Protein AF-A0A0F0GKU9-F1 (afdb_monomer)

Radius of gyration: 17.58 Å; Cα contacts (8 Å, |Δi|>4): 415; chains: 1; bounding box: 43×34×64 Å

Organism: Lentzea aerocolonigenes (NCBI:txid68170)

pLDDT: mean 74.21, std 15.97, range [29.12, 96.44]

Mean predicted aligned error: 9.42 Å

Sequence (210 aa):
MEPKAVPAKITPPTPAAGPQENCDNVLTGDPESCVAWTAPEPHTFSQVKPINEDETGIGKGAQWGPYYWCAAITDDVAEKVLGTKDVIRVISSKFYCQIAVSRKTGLNNTLSIHLAPYEPGNASFDWFTEPNPLGTVTQVKGRKAVRTEMPRFATSDQAAYTIEIPGHGSVWSVELQRSSDARTPFKADYDDADRKVLLAADALMAYDRT

Nearest PDB structures (foldseek):
  3lez-assembly1_A  TM=6.297E-01  e=5.919E-01  Oceanobacillus iheyensis
  6wjm-assembly1_A  TM=6.104E-01  e=1.066E+00  Desulfarculus baarsii DSM 2075
  6h2a-assembly3_C  TM=5.278E-01  e=5.580E-01  Mycobacterium tuberculosis
  4ebp-assembly3_C  TM=5.998E-01  e=1.131E+00  Mycobacterium tuberculosis
  6exp-assembly1_B  TM=3.586E-01  e=5.580E-01  Sulfolobus islandicus rudivirus 3

Structure (mmCIF, N/CA/C/O backbone):
data_AF-A0A0F0GKU9-F1
#
_entry.id   AF-A0A0F0GKU9-F1
#
loop_
_atom_site.group_PDB
_atom_site.id
_atom_site.type_symbol
_atom_site.label_atom_id
_atom_site.label_alt_id
_atom_site.label_comp_id
_atom_site.label_asym_id
_atom_site.label_entity_id
_atom_site.label_seq_id
_atom_site.pdbx_PDB_ins_code
_atom_site.Cartn_x
_atom_site.Cartn_y
_atom_site.Cartn_z
_atom_site.occupancy
_atom_site.B_iso_or_equiv
_atom_site.auth_seq_id
_atom_site.auth_comp_id
_atom_site.auth_asym_id
_atom_site.auth_atom_id
_atom_site.pdbx_PDB_model_num
ATOM 1 N N . MET A 1 1 ? 6.506 -7.489 -42.658 1.00 39.47 1 MET A N 1
ATOM 2 C CA . MET A 1 1 ? 6.305 -7.026 -41.271 1.00 39.47 1 MET A CA 1
ATOM 3 C C . MET A 1 1 ? 4.819 -6.813 -41.099 1.00 39.47 1 MET A C 1
ATOM 5 O O . MET A 1 1 ? 4.288 -5.889 -41.698 1.00 39.47 1 MET A O 1
ATOM 9 N N . GLU A 1 2 ? 4.141 -7.720 -40.401 1.00 29.12 2 GLU A N 1
ATOM 10 C CA . GLU A 1 2 ? 2.742 -7.494 -40.031 1.00 29.12 2 GLU A CA 1
ATOM 11 C C . GLU A 1 2 ? 2.666 -6.310 -39.057 1.00 29.12 2 GLU A C 1
ATOM 13 O O . GLU A 1 2 ? 3.550 -6.172 -38.201 1.00 29.12 2 GLU A O 1
ATOM 18 N N . PRO A 1 3 ? 1.660 -5.431 -39.183 1.00 34.53 3 PRO A N 1
ATOM 19 C CA . PRO A 1 3 ? 1.470 -4.360 -38.226 1.00 34.53 3 PRO A CA 1
ATOM 20 C C . PRO A 1 3 ? 1.142 -4.994 -36.872 1.00 34.53 3 PRO A C 1
ATOM 22 O O . PRO A 1 3 ? 0.132 -5.681 -36.729 1.00 34.53 3 PRO A O 1
ATOM 25 N N . LYS A 1 4 ? 2.016 -4.786 -35.878 1.00 35.12 4 LYS A N 1
ATOM 26 C CA . LYS A 1 4 ? 1.711 -5.109 -34.479 1.00 35.12 4 LYS A CA 1
ATOM 27 C C . LYS A 1 4 ? 0.388 -4.429 -34.142 1.00 35.12 4 LYS A C 1
ATOM 29 O O . LYS A 1 4 ? 0.292 -3.207 -34.249 1.00 35.12 4 LYS A O 1
ATOM 34 N N . ALA A 1 5 ? -0.613 -5.224 -33.772 1.00 33.91 5 ALA A N 1
ATOM 35 C CA . ALA A 1 5 ? -1.897 -4.722 -33.317 1.00 33.91 5 ALA A CA 1
ATOM 36 C C . ALA A 1 5 ? -1.654 -3.666 -32.232 1.00 33.91 5 ALA A C 1
ATOM 38 O O . ALA A 1 5 ? -0.987 -3.938 -31.231 1.00 33.91 5 ALA A O 1
ATOM 39 N N . VAL A 1 6 ? -2.150 -2.452 -32.464 1.00 41.53 6 VAL A N 1
ATOM 40 C CA . VAL A 1 6 ? -2.187 -1.417 -31.433 1.00 41.53 6 VAL A CA 1
ATOM 41 C C . VAL A 1 6 ? -3.043 -1.994 -30.302 1.00 41.53 6 VAL A C 1
ATOM 43 O O . VAL A 1 6 ? -4.183 -2.380 -30.580 1.00 41.53 6 VAL A O 1
ATOM 46 N N . PRO A 1 7 ? -2.514 -2.150 -29.073 1.00 47.09 7 PRO A N 1
ATOM 47 C CA . PRO A 1 7 ? -3.281 -2.738 -27.985 1.00 47.09 7 PRO A CA 1
ATOM 48 C C . PRO A 1 7 ? -4.579 -1.950 -27.797 1.00 47.09 7 PRO A C 1
ATOM 50 O O . PRO A 1 7 ? -4.592 -0.722 -27.927 1.00 47.09 7 PRO A O 1
ATOM 53 N N . ALA A 1 8 ? -5.674 -2.683 -27.573 1.00 48.19 8 ALA A N 1
ATOM 54 C CA . ALA A 1 8 ? -7.014 -2.129 -27.453 1.00 48.19 8 ALA A CA 1
ATOM 55 C C . ALA A 1 8 ? -7.002 -0.921 -26.512 1.00 48.19 8 ALA A C 1
ATOM 57 O O . ALA A 1 8 ? -6.430 -0.967 -25.424 1.00 48.19 8 ALA A O 1
ATOM 58 N N . LYS A 1 9 ? -7.598 0.176 -26.979 1.00 58.53 9 LYS A N 1
ATOM 59 C CA . LYS A 1 9 ? -7.633 1.462 -26.293 1.00 58.53 9 LYS A CA 1
ATOM 60 C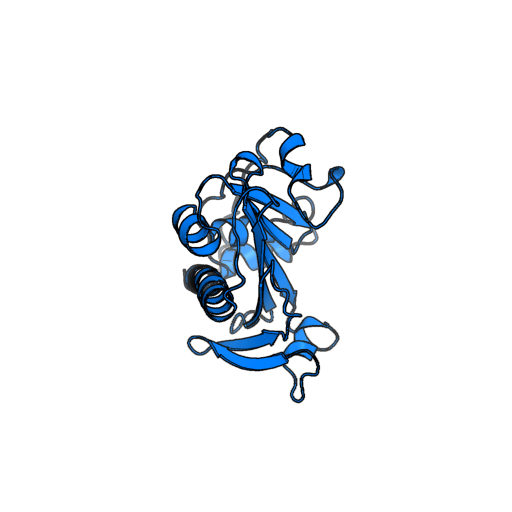 C . LYS A 1 9 ? -8.467 1.295 -25.021 1.00 58.53 9 LYS A C 1
ATOM 62 O O . LYS A 1 9 ? -9.690 1.406 -25.074 1.00 58.53 9 LYS A O 1
ATOM 67 N N . ILE A 1 10 ? -7.814 0.963 -23.909 1.00 59.91 10 ILE A N 1
ATOM 68 C CA . ILE A 1 10 ? -8.454 0.911 -22.595 1.00 59.91 10 ILE A CA 1
ATOM 69 C C . ILE A 1 10 ? -9.082 2.278 -22.376 1.00 59.91 10 ILE A C 1
ATOM 71 O O . ILE A 1 10 ? -8.387 3.298 -22.377 1.00 59.91 10 ILE A O 1
ATOM 75 N N . THR A 1 11 ? -10.410 2.297 -22.305 1.00 55.47 11 THR A N 1
ATOM 76 C CA . THR A 1 11 ? -11.146 3.533 -22.089 1.00 55.47 11 THR A CA 1
ATOM 77 C C . THR A 1 11 ? -11.236 3.724 -20.594 1.00 55.47 11 THR A C 1
ATOM 79 O O . THR A 1 11 ? -11.789 2.869 -19.904 1.00 55.47 11 THR A O 1
ATOM 82 N N . PRO A 1 12 ? -10.670 4.806 -20.074 1.00 53.84 12 PRO A N 1
ATOM 83 C CA . PRO A 1 12 ? -10.667 4.976 -18.645 1.00 53.84 12 PRO A CA 1
ATOM 84 C C . PRO A 1 12 ? -12.067 5.223 -18.062 1.00 53.84 12 PRO A C 1
ATOM 86 O O . PRO A 1 12 ? -12.912 5.803 -18.756 1.00 53.84 12 PRO A O 1
ATOM 89 N N . PRO A 1 13 ? -12.331 4.840 -16.798 1.00 54.94 13 PRO A N 1
ATOM 90 C CA . PRO A 1 13 ? -13.625 5.097 -16.183 1.00 54.94 13 PRO A CA 1
ATOM 91 C C . PRO A 1 13 ? -13.859 6.604 -16.060 1.00 54.94 13 PRO A C 1
ATOM 93 O O . PRO A 1 13 ? -12.954 7.377 -15.746 1.00 54.94 13 PRO A O 1
ATOM 96 N N . THR A 1 14 ? -15.099 7.033 -16.290 1.00 54.31 14 THR A N 1
ATOM 97 C CA . THR A 1 14 ? -15.489 8.416 -15.992 1.00 54.31 14 THR A CA 1
ATOM 98 C C . THR A 1 14 ? -15.383 8.618 -14.477 1.00 54.31 14 THR A C 1
ATOM 100 O O . THR A 1 14 ? -15.949 7.804 -13.739 1.00 54.31 14 THR A O 1
ATOM 103 N N . PRO A 1 15 ? -14.675 9.655 -13.988 1.00 51.97 15 PRO A N 1
ATOM 104 C CA . PRO A 1 15 ? -14.652 9.950 -12.564 1.00 51.97 15 PRO A CA 1
ATOM 105 C C . PRO A 1 15 ? -16.079 10.082 -12.032 1.00 51.97 15 PRO A C 1
ATOM 107 O O . PRO A 1 15 ? -16.926 10.720 -12.662 1.00 51.97 15 PRO A O 1
ATOM 110 N N . ALA A 1 16 ? -16.368 9.442 -10.902 1.00 51.28 16 ALA A N 1
ATOM 111 C CA . ALA A 1 16 ? -17.689 9.554 -10.309 1.00 51.28 16 ALA A CA 1
ATOM 112 C C . ALA A 1 16 ? -17.810 10.943 -9.674 1.00 51.28 16 ALA A C 1
ATOM 114 O O . ALA A 1 16 ? -16.919 11.384 -8.953 1.00 51.28 16 ALA A O 1
ATOM 115 N N . ALA A 1 17 ? -18.920 11.641 -9.905 1.00 45.06 17 ALA A N 1
ATOM 116 C CA . ALA A 1 17 ? -19.243 12.829 -9.125 1.00 45.06 17 ALA A CA 1
ATOM 117 C C . ALA A 1 17 ? -19.598 12.387 -7.692 1.00 45.06 17 ALA A C 1
ATOM 119 O O . ALA A 1 17 ? -20.755 12.115 -7.385 1.00 45.06 17 ALA A O 1
ATOM 120 N N . GLY A 1 18 ? -18.591 12.226 -6.833 1.00 47.22 18 GLY A N 1
ATOM 121 C CA . GLY A 1 18 ? -18.769 12.031 -5.396 1.00 47.22 18 GLY A CA 1
ATOM 122 C C . GLY A 1 18 ? -18.573 13.346 -4.634 1.00 47.22 18 GLY A C 1
ATOM 123 O O . GLY A 1 18 ? -17.895 14.243 -5.135 1.00 47.22 18 GLY A O 1
ATOM 124 N N . PRO A 1 19 ? -19.153 13.496 -3.431 1.00 45.12 19 PRO A N 1
ATOM 125 C CA . PRO A 1 19 ? -18.966 14.703 -2.634 1.00 45.12 19 PRO A CA 1
ATOM 126 C C . PRO A 1 19 ? -17.500 14.849 -2.186 1.00 45.12 19 PRO A C 1
ATOM 128 O O . PRO A 1 19 ? -16.916 13.913 -1.634 1.00 45.12 19 PRO A O 1
ATOM 131 N N . GLN A 1 20 ? -16.930 16.044 -2.389 1.00 47.34 20 GLN A N 1
ATOM 132 C CA . GLN A 1 20 ? -15.584 16.444 -1.938 1.00 47.34 20 GLN A CA 1
ATOM 133 C C . GLN A 1 20 ? -15.396 16.353 -0.407 1.00 47.34 20 GLN A C 1
ATOM 135 O O . GLN A 1 20 ? -14.266 16.273 0.057 1.00 47.34 20 GLN A O 1
ATOM 140 N N . GLU A 1 21 ? -16.475 16.280 0.387 1.00 50.09 21 GLU A N 1
ATOM 141 C CA . GLU A 1 21 ? -16.427 16.063 1.852 1.00 50.09 21 GLU A CA 1
ATOM 142 C C . GLU A 1 21 ? -15.656 14.795 2.268 1.00 50.09 21 GLU A C 1
ATOM 144 O O . GLU A 1 21 ? -15.202 14.675 3.404 1.00 50.09 21 GLU A O 1
ATOM 149 N N . ASN A 1 22 ? -15.473 13.833 1.361 1.00 54.12 22 ASN A N 1
ATOM 150 C CA . ASN A 1 22 ? -14.725 12.609 1.647 1.00 54.12 22 ASN A CA 1
ATOM 151 C C . ASN A 1 22 ? -13.199 12.820 1.739 1.00 54.12 22 ASN A C 1
ATOM 153 O O . ASN A 1 22 ? -12.494 11.944 2.246 1.00 54.12 22 ASN A O 1
ATOM 157 N N . CYS A 1 23 ? -12.693 13.964 1.277 1.00 55.91 23 CYS A N 1
ATOM 158 C CA . CYS A 1 23 ? -11.266 14.267 1.158 1.00 55.91 23 CYS A CA 1
ATOM 159 C C . CYS A 1 23 ? -10.625 14.726 2.479 1.00 55.91 23 CYS A C 1
ATOM 161 O O . CYS A 1 23 ? -9.424 14.551 2.668 1.00 55.91 23 CYS A O 1
ATOM 163 N N . ASP A 1 24 ? -11.425 15.196 3.442 1.00 58.38 24 ASP A N 1
ATOM 164 C CA . ASP A 1 24 ? -10.967 15.619 4.779 1.00 58.38 24 ASP A CA 1
ATOM 165 C C . ASP A 1 24 ? -10.400 14.461 5.632 1.00 58.38 24 ASP A C 1
ATOM 167 O O . ASP A 1 24 ? -9.848 14.662 6.719 1.00 58.38 24 ASP A O 1
ATOM 171 N N . ASN A 1 25 ? -10.560 13.218 5.172 1.00 55.62 25 ASN A N 1
ATOM 172 C CA . ASN A 1 25 ? -10.129 11.999 5.863 1.00 55.62 25 ASN A CA 1
ATOM 173 C C . ASN A 1 25 ? -8.749 11.491 5.413 1.00 55.62 25 ASN A C 1
ATOM 175 O O . ASN A 1 25 ? -8.308 10.446 5.885 1.00 55.62 25 ASN A O 1
ATOM 179 N N . VAL A 1 26 ? -8.080 12.212 4.510 1.00 59.41 26 VAL A N 1
ATOM 180 C CA . VAL A 1 26 ? -6.832 11.804 3.852 1.00 59.41 26 VAL A CA 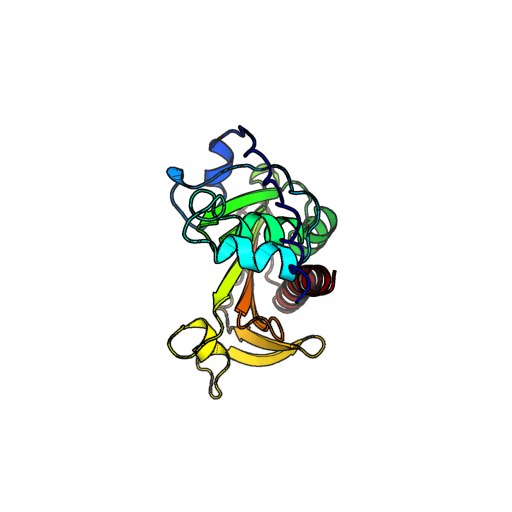1
ATOM 181 C C . VAL A 1 26 ? -5.659 12.608 4.412 1.00 59.41 26 VAL A C 1
ATOM 183 O O . VAL A 1 26 ? -5.762 13.811 4.634 1.00 59.41 26 VAL A O 1
ATOM 186 N N . LEU A 1 27 ? -4.537 11.932 4.671 1.00 53.81 27 LEU A N 1
ATOM 187 C CA . LEU A 1 27 ? -3.348 12.518 5.313 1.00 53.81 27 LEU A CA 1
ATOM 188 C C . LEU A 1 27 ? -2.560 13.462 4.395 1.00 53.81 27 LEU A C 1
ATOM 190 O O . LEU A 1 27 ? -1.775 14.280 4.873 1.00 53.81 27 LEU A O 1
ATOM 194 N N . THR A 1 28 ? -2.736 13.333 3.083 1.00 47.81 28 THR A N 1
ATOM 195 C CA . THR A 1 28 ? -1.921 14.001 2.070 1.00 47.81 28 THR A CA 1
ATOM 196 C C . THR A 1 28 ? -2.788 14.575 0.954 1.00 47.81 28 THR A C 1
ATOM 198 O O . THR A 1 28 ? -3.265 13.865 0.073 1.00 47.81 28 THR A O 1
ATOM 201 N N . GLY A 1 29 ? -2.878 15.903 0.939 1.00 49.81 29 GLY A N 1
ATOM 202 C CA . GLY A 1 29 ? -2.984 16.647 -0.310 1.00 49.81 29 GLY A CA 1
ATOM 203 C C . GLY A 1 29 ? -4.338 17.279 -0.583 1.00 49.81 29 GLY A C 1
ATOM 204 O O . GLY A 1 29 ? -5.339 16.601 -0.772 1.00 49.81 29 GLY A O 1
ATOM 205 N N . ASP A 1 30 ? -4.279 18.604 -0.642 1.00 46.94 30 ASP A N 1
ATOM 206 C CA . ASP A 1 30 ? -4.994 19.480 -1.563 1.00 46.94 30 ASP A CA 1
ATOM 207 C C . ASP A 1 30 ? -6.401 19.014 -2.007 1.00 46.94 30 ASP A C 1
ATOM 209 O O . ASP A 1 30 ? -6.517 18.191 -2.929 1.00 46.94 30 ASP A O 1
ATOM 213 N N . PRO A 1 31 ? -7.480 19.546 -1.394 1.00 48.16 31 PRO A N 1
ATOM 214 C CA . PRO A 1 31 ? -8.856 19.165 -1.718 1.00 48.16 31 PRO A CA 1
ATOM 215 C C . PRO A 1 31 ? -9.218 19.372 -3.200 1.00 48.16 31 PRO A C 1
ATOM 217 O O . PRO A 1 31 ? -10.191 18.785 -3.671 1.00 48.16 31 PRO A O 1
ATOM 220 N N . GLU A 1 32 ? -8.424 20.142 -3.955 1.00 48.47 32 GLU A N 1
ATOM 221 C CA . GLU A 1 32 ? -8.587 20.340 -5.400 1.00 48.47 32 GLU A CA 1
ATOM 222 C C . GLU A 1 32 ? -8.285 19.085 -6.244 1.00 48.47 32 GLU A C 1
ATOM 224 O O . GLU A 1 32 ? -8.788 18.964 -7.361 1.00 48.47 32 GLU A O 1
ATOM 229 N N . SER A 1 33 ? -7.498 18.134 -5.726 1.00 51.25 33 SER A N 1
ATOM 230 C CA . SER A 1 33 ? -7.036 16.944 -6.467 1.00 51.25 33 SER A CA 1
ATOM 231 C C . SER A 1 33 ? -7.773 15.648 -6.119 1.00 51.25 33 SER A C 1
ATOM 233 O O . SER A 1 33 ? -7.577 14.628 -6.776 1.00 51.25 33 SER A O 1
ATOM 235 N N . CYS A 1 34 ? -8.627 15.677 -5.097 1.00 55.47 34 CYS A N 1
ATOM 236 C CA . CYS A 1 34 ? -9.301 14.499 -4.576 1.00 55.47 34 CYS A CA 1
ATOM 237 C C . CYS A 1 34 ? -10.572 14.175 -5.369 1.00 55.47 34 CYS A C 1
ATOM 239 O O . CYS A 1 34 ? -11.520 14.960 -5.428 1.00 55.47 34 CYS A O 1
ATOM 241 N N . VAL A 1 35 ? -10.601 12.979 -5.960 1.00 57.16 35 VAL A N 1
ATOM 242 C CA . VAL A 1 35 ? -11.712 12.526 -6.799 1.00 57.16 35 VAL A CA 1
ATOM 243 C C . VAL A 1 35 ? -12.180 11.146 -6.348 1.00 57.16 35 VAL A C 1
ATOM 245 O O . VAL A 1 35 ? -11.426 10.172 -6.386 1.00 57.16 35 VAL A O 1
ATOM 248 N N . ALA A 1 36 ? -13.444 11.054 -5.924 1.00 55.50 36 ALA A N 1
ATOM 249 C CA . ALA A 1 36 ? -14.109 9.769 -5.752 1.00 55.50 36 ALA A CA 1
ATOM 250 C C . ALA A 1 36 ? -14.295 9.128 -7.130 1.00 55.50 36 ALA A C 1
ATOM 252 O O . ALA A 1 36 ? -14.679 9.784 -8.096 1.00 55.50 36 ALA A O 1
ATOM 253 N N . TRP A 1 37 ? -14.014 7.840 -7.248 1.00 58.25 37 TRP A N 1
ATOM 254 C CA . TRP A 1 37 ? -13.948 7.205 -8.554 1.00 58.25 37 TRP A CA 1
ATOM 255 C C . TRP A 1 37 ? -14.533 5.796 -8.505 1.00 58.25 37 TRP A C 1
ATOM 257 O O . TRP A 1 37 ? -14.525 5.135 -7.466 1.00 58.25 37 TRP A O 1
ATOM 267 N N . THR A 1 38 ? -15.083 5.355 -9.635 1.00 58.75 38 THR A N 1
ATOM 268 C CA . THR A 1 38 ? -15.576 3.982 -9.787 1.00 58.75 38 THR A CA 1
ATOM 269 C C . THR A 1 38 ? -14.418 3.104 -10.233 1.00 58.75 38 THR A C 1
ATOM 271 O O . THR A 1 38 ? -13.746 3.472 -11.196 1.00 58.75 38 THR A O 1
ATOM 274 N N . ALA A 1 39 ? -14.214 1.961 -9.562 1.00 61.47 39 ALA A N 1
ATOM 275 C CA . ALA A 1 39 ? -13.196 0.973 -9.930 1.00 61.47 39 ALA A CA 1
ATOM 276 C C . ALA A 1 39 ? -13.184 0.730 -11.455 1.00 61.47 39 ALA A C 1
ATOM 278 O O . ALA A 1 39 ? -14.265 0.620 -12.043 1.00 61.47 39 ALA A O 1
ATOM 279 N N . PRO A 1 40 ? -12.010 0.681 -12.117 1.00 64.06 40 PRO A N 1
ATOM 280 C CA . PRO A 1 40 ? -11.953 0.499 -13.553 1.00 64.06 40 PRO A CA 1
ATOM 281 C C . PRO A 1 40 ? -12.287 -0.967 -13.860 1.00 64.06 40 PRO A C 1
ATOM 283 O O . PRO A 1 40 ? -12.301 -1.821 -12.966 1.00 64.06 40 PRO A O 1
ATOM 286 N N . GLU A 1 41 ? -12.492 -1.298 -15.132 1.00 66.19 41 GLU A N 1
ATOM 287 C CA . GLU A 1 41 ? -12.415 -2.708 -15.511 1.00 66.19 41 GLU A CA 1
ATOM 288 C C . GLU A 1 41 ? -11.011 -3.254 -15.171 1.00 66.19 41 GLU A C 1
ATOM 290 O O . GLU A 1 41 ? -10.018 -2.529 -15.317 1.00 66.19 41 GLU A O 1
ATOM 295 N N . PRO A 1 42 ? -10.896 -4.499 -14.669 1.00 68.69 42 PRO A N 1
ATOM 296 C CA . PRO A 1 42 ? -9.599 -5.085 -14.356 1.00 68.69 42 PRO A CA 1
ATOM 297 C C . PRO A 1 42 ? -8.707 -5.154 -15.599 1.00 68.69 42 PRO A C 1
ATOM 299 O O . PRO A 1 42 ? -9.082 -5.741 -16.614 1.00 68.69 42 PRO A O 1
ATOM 302 N N . HIS A 1 43 ? -7.506 -4.593 -15.494 1.00 72.25 43 HIS A N 1
ATOM 303 C CA . HIS A 1 43 ? -6.488 -4.607 -16.540 1.00 72.25 43 HIS A CA 1
ATOM 304 C C . HIS A 1 43 ? -5.146 -5.053 -15.970 1.00 72.25 43 HIS A C 1
ATOM 306 O O . HIS A 1 43 ? -4.932 -4.999 -14.766 1.00 72.25 43 HIS A O 1
ATOM 312 N N . THR A 1 44 ? -4.238 -5.505 -16.828 1.00 72.88 44 THR A N 1
ATOM 313 C CA . THR A 1 44 ? -2.902 -5.946 -16.403 1.00 72.88 44 THR A CA 1
ATOM 314 C C . THR A 1 44 ? -1.985 -4.749 -16.174 1.00 72.88 44 THR A C 1
ATOM 316 O O . THR A 1 44 ? -2.138 -3.706 -16.820 1.00 72.88 44 THR A O 1
ATOM 319 N N . PHE A 1 45 ? -0.962 -4.872 -15.320 1.00 71.62 45 PHE A N 1
ATOM 320 C CA . PHE A 1 45 ? 0.028 -3.791 -15.168 1.00 71.62 45 PHE A CA 1
ATOM 321 C C . PHE A 1 45 ? 0.697 -3.437 -16.511 1.00 71.62 45 PHE A C 1
ATOM 323 O O . PHE A 1 45 ? 0.861 -2.263 -16.846 1.00 71.62 45 PHE A O 1
ATOM 330 N N . SER A 1 46 ? 0.986 -4.449 -17.337 1.00 71.69 46 SER A N 1
ATOM 331 C CA . SER A 1 46 ? 1.553 -4.280 -18.684 1.00 71.69 46 SER A CA 1
ATOM 332 C C . SER A 1 46 ? 0.630 -3.532 -19.652 1.00 71.69 46 SER A C 1
ATOM 334 O O . SER A 1 46 ? 1.111 -2.844 -20.549 1.00 71.69 46 SER A O 1
ATOM 336 N N . GLN A 1 47 ? -0.687 -3.658 -19.489 1.00 73.19 47 GLN A N 1
ATOM 337 C CA . GLN A 1 47 ? -1.680 -2.926 -20.273 1.00 73.19 47 GLN A CA 1
ATOM 338 C C . GLN A 1 47 ? -1.810 -1.462 -19.829 1.00 73.19 47 GLN A C 1
ATOM 340 O O . GLN A 1 47 ? -2.027 -0.582 -20.660 1.00 73.19 47 GLN A O 1
ATOM 345 N N . VAL A 1 48 ? -1.660 -1.199 -18.529 1.00 71.56 48 VAL A N 1
ATOM 346 C CA . VAL A 1 48 ? -1.814 0.137 -17.937 1.00 71.56 48 VAL A CA 1
ATOM 347 C C . VAL A 1 48 ? -0.553 0.988 -18.088 1.00 71.56 48 VAL A C 1
ATOM 349 O O . VAL A 1 48 ? -0.654 2.190 -18.331 1.00 71.56 48 VAL A O 1
ATOM 352 N N . LYS A 1 49 ? 0.641 0.389 -17.979 1.00 69.88 49 LYS A N 1
ATOM 353 C CA . LYS A 1 49 ? 1.927 1.109 -18.008 1.00 69.88 49 LYS A CA 1
ATOM 354 C C . LYS A 1 49 ? 2.077 2.065 -19.209 1.00 69.88 49 LYS A C 1
ATOM 356 O O . LYS A 1 49 ? 2.375 3.233 -18.967 1.00 69.88 49 LYS A O 1
ATOM 361 N N . PRO A 1 50 ? 1.791 1.661 -20.466 1.00 68.06 50 PRO A N 1
ATOM 362 C CA . PRO A 1 50 ? 1.932 2.550 -21.621 1.00 68.06 50 PRO A CA 1
ATOM 363 C C . PRO A 1 50 ? 0.995 3.764 -21.586 1.00 68.06 50 PRO A C 1
ATOM 365 O O . PRO A 1 50 ? 1.296 4.782 -22.195 1.00 68.06 50 PRO A O 1
ATOM 368 N N . ILE A 1 51 ? -0.136 3.675 -20.874 1.00 64.88 51 ILE A N 1
ATOM 369 C CA . ILE A 1 51 ? -1.084 4.787 -20.708 1.00 64.88 51 ILE A CA 1
ATOM 370 C C . ILE A 1 51 ? -0.514 5.828 -19.741 1.00 64.88 51 ILE A C 1
ATOM 372 O O . ILE A 1 51 ? -0.706 7.023 -19.945 1.00 64.88 51 ILE A O 1
ATOM 376 N N . ASN A 1 52 ? 0.207 5.398 -18.703 1.00 63.50 52 ASN A N 1
ATOM 377 C CA . ASN A 1 52 ? 0.875 6.320 -17.779 1.00 63.50 52 ASN A CA 1
ATOM 378 C C . ASN A 1 52 ? 2.063 7.038 -18.420 1.00 63.50 52 ASN A C 1
ATOM 380 O O . ASN A 1 52 ? 2.363 8.169 -18.045 1.00 63.50 52 ASN A O 1
ATOM 384 N N . GLU A 1 53 ? 2.723 6.378 -19.369 1.00 64.12 53 GLU A N 1
ATOM 385 C CA . GLU A 1 53 ? 3.858 6.911 -20.127 1.00 64.12 53 GLU A CA 1
ATOM 386 C C . GLU A 1 53 ? 3.407 7.750 -21.345 1.00 64.12 53 GLU A C 1
ATOM 388 O O . GLU A 1 53 ? 4.233 8.386 -21.997 1.00 64.12 53 GLU A O 1
ATOM 393 N N . ASP A 1 54 ? 2.103 7.795 -21.659 1.00 63.38 54 ASP A N 1
ATOM 394 C CA . ASP A 1 54 ? 1.564 8.573 -22.779 1.00 63.38 54 ASP A CA 1
ATOM 395 C C . ASP A 1 54 ? 1.481 10.075 -22.452 1.00 63.38 54 ASP A C 1
ATOM 397 O O . ASP A 1 54 ? 0.530 10.575 -21.843 1.00 63.38 54 ASP A O 1
ATOM 401 N N . GLU A 1 55 ? 2.481 10.819 -22.923 1.00 59.50 55 GLU A N 1
ATOM 402 C CA . GLU A 1 55 ? 2.589 12.274 -22.765 1.00 59.50 55 GLU A CA 1
ATOM 403 C C . GLU A 1 55 ? 1.738 13.089 -23.762 1.00 59.50 55 GLU A C 1
ATOM 405 O O . GLU A 1 55 ? 1.701 14.329 -23.689 1.00 59.50 55 GLU A O 1
ATOM 410 N N . THR A 1 56 ? 1.059 12.428 -24.710 1.00 52.28 56 THR A N 1
ATOM 411 C CA . THR A 1 56 ? 0.404 13.086 -25.858 1.00 52.28 56 THR A CA 1
ATOM 412 C C . THR A 1 56 ? -1.068 12.719 -26.072 1.00 52.28 56 THR A C 1
ATOM 414 O O . THR A 1 56 ? -1.773 13.483 -26.731 1.00 52.28 56 THR A O 1
ATOM 417 N N . GLY A 1 57 ? -1.560 11.618 -25.501 1.00 53.59 57 GLY A N 1
ATOM 418 C CA . GLY A 1 57 ? -2.943 11.145 -25.618 1.00 53.59 57 GLY A CA 1
ATOM 419 C C . GLY A 1 57 ? -3.743 11.174 -24.308 1.00 53.59 57 GLY A C 1
ATOM 420 O O . GLY A 1 57 ? -3.576 12.057 -23.466 1.00 53.59 57 GLY A O 1
ATOM 421 N N . ILE A 1 58 ? -4.675 10.223 -24.153 1.00 48.12 58 ILE A N 1
ATOM 422 C CA . ILE A 1 58 ? -5.666 10.167 -23.049 1.00 48.12 58 ILE A CA 1
ATOM 423 C C . ILE A 1 58 ? -4.981 10.032 -21.668 1.00 48.12 58 ILE A C 1
ATOM 425 O O . ILE A 1 58 ? -5.547 10.437 -20.649 1.00 48.12 58 ILE A O 1
ATOM 429 N N . GLY A 1 59 ? -3.744 9.523 -21.634 1.00 48.19 59 GLY A N 1
ATOM 430 C CA . GLY A 1 59 ? -2.915 9.399 -20.431 1.00 48.19 59 GLY A CA 1
ATOM 431 C C . GLY A 1 59 ? -2.487 10.728 -19.803 1.00 48.19 59 GLY A C 1
ATOM 432 O O . GLY A 1 59 ? -2.447 10.851 -18.576 1.00 48.19 59 GLY A O 1
ATOM 433 N N . LYS A 1 60 ? -2.255 11.759 -20.629 1.00 52.12 60 LYS A N 1
ATOM 434 C CA . LYS A 1 60 ? -1.691 13.050 -20.202 1.00 52.12 60 LYS A CA 1
ATOM 435 C C . LYS A 1 60 ? -2.569 13.789 -19.191 1.00 52.12 60 LYS A C 1
ATOM 437 O O . LYS A 1 60 ? -2.047 14.418 -18.271 1.00 52.12 60 LYS A O 1
ATOM 442 N N . GLY A 1 61 ? -3.887 13.739 -19.391 1.00 50.16 61 GLY A N 1
ATOM 443 C CA . GLY A 1 61 ? -4.850 14.532 -18.627 1.00 50.16 61 GLY A CA 1
ATOM 444 C C . GLY A 1 61 ? -5.325 13.871 -17.338 1.00 50.16 61 GLY A C 1
ATOM 445 O O . GLY A 1 61 ? -5.565 14.569 -16.361 1.00 50.16 61 GLY A O 1
ATOM 446 N N . ALA A 1 62 ? -5.451 12.544 -17.323 1.00 53.12 62 ALA A N 1
ATOM 447 C CA . ALA A 1 62 ? -6.249 11.876 -16.298 1.00 53.12 62 ALA A CA 1
ATOM 448 C C . ALA A 1 62 ? -5.499 10.857 -15.428 1.00 53.12 62 ALA A C 1
ATOM 450 O O . ALA A 1 62 ? -6.107 10.272 -14.541 1.00 53.12 62 ALA A O 1
ATOM 451 N N . GLN A 1 63 ? -4.169 10.756 -15.578 1.00 59.75 63 GLN A N 1
ATOM 452 C CA . GLN A 1 63 ? -3.296 10.255 -14.507 1.00 59.75 63 GLN A CA 1
ATOM 453 C C . GLN A 1 63 ? -3.733 8.871 -13.977 1.00 59.75 63 GLN A C 1
ATOM 455 O O . GLN A 1 63 ? -4.018 8.711 -12.795 1.00 59.75 63 GLN A O 1
ATOM 460 N N . TRP A 1 64 ? -3.854 7.885 -14.872 1.00 62.09 64 TRP A N 1
ATOM 461 C CA . TRP A 1 64 ? -4.665 6.679 -14.654 1.00 62.09 64 TRP A CA 1
ATOM 462 C C . TRP A 1 64 ? -4.061 5.597 -13.774 1.00 62.09 64 TRP A C 1
ATOM 464 O O . TRP A 1 64 ? -4.799 4.809 -13.193 1.00 62.09 64 TRP A O 1
ATOM 474 N N . GLY A 1 65 ? -2.741 5.534 -13.670 1.00 64.12 65 GLY A N 1
ATOM 475 C CA . GLY A 1 65 ? -2.047 4.538 -12.867 1.00 64.12 65 GLY A CA 1
ATOM 476 C C . GLY A 1 65 ? -2.666 4.320 -11.482 1.00 64.12 65 GLY A C 1
ATOM 477 O O . GLY A 1 65 ? -3.090 3.199 -11.202 1.00 64.12 65 GLY A O 1
ATOM 478 N N . PRO A 1 66 ? -2.784 5.374 -10.658 1.00 69.75 66 PRO A N 1
ATOM 479 C CA . PRO A 1 66 ? -3.385 5.345 -9.329 1.00 69.75 66 PRO A CA 1
ATOM 480 C C . PRO A 1 66 ? -4.711 4.622 -9.249 1.00 69.75 66 PRO A C 1
ATOM 482 O O . PRO A 1 66 ? -4.934 3.853 -8.317 1.00 69.75 66 PRO A O 1
ATOM 485 N N . TYR A 1 67 ? -5.553 4.810 -10.260 1.00 69.06 67 TYR A N 1
ATOM 486 C CA . TYR A 1 67 ? -6.863 4.186 -10.349 1.00 69.06 67 TYR A CA 1
ATOM 487 C C . TYR A 1 67 ? -6.725 2.664 -10.442 1.00 69.06 67 TYR A C 1
ATOM 489 O O . TYR A 1 67 ? -7.378 1.923 -9.715 1.00 69.06 67 TYR A O 1
ATOM 497 N N . TYR A 1 68 ? -5.801 2.172 -11.256 1.00 70.31 68 TYR A N 1
ATOM 498 C CA . TYR A 1 68 ? -5.627 0.742 -11.471 1.00 70.31 68 TYR A CA 1
ATOM 499 C C . TYR A 1 68 ? -5.048 -0.010 -10.269 1.00 70.31 68 TYR A C 1
ATOM 501 O O . TYR A 1 68 ? -5.565 -1.067 -9.911 1.00 70.31 68 TYR A O 1
ATOM 509 N N . TRP A 1 69 ? -4.033 0.524 -9.582 1.00 73.62 69 TRP A N 1
ATOM 510 C CA . TRP A 1 69 ? -3.525 -0.150 -8.379 1.00 73.62 69 TRP A CA 1
ATOM 511 C C . TRP A 1 69 ? -4.370 0.108 -7.132 1.00 73.62 69 TRP A C 1
ATOM 513 O O . TRP A 1 69 ? -4.435 -0.772 -6.276 1.00 73.62 69 TRP A O 1
ATOM 523 N N . CYS A 1 70 ? -5.087 1.236 -7.030 1.00 78.12 70 CYS A N 1
ATOM 524 C CA . CYS A 1 70 ? -6.138 1.355 -6.017 1.00 78.12 70 CYS A CA 1
ATOM 525 C C . CYS A 1 70 ? -7.187 0.241 -6.190 1.00 78.12 70 CYS A C 1
ATOM 527 O O . CYS A 1 70 ? -7.685 -0.282 -5.193 1.00 78.12 70 CYS A O 1
ATOM 529 N N . ALA A 1 71 ? -7.522 -0.127 -7.436 1.00 78.31 71 ALA A N 1
ATOM 530 C CA . ALA A 1 71 ? -8.490 -1.187 -7.734 1.00 78.31 71 ALA A CA 1
ATOM 531 C C . ALA A 1 71 ? -8.025 -2.572 -7.267 1.00 78.31 71 ALA A C 1
ATOM 533 O O . ALA A 1 71 ? -8.851 -3.398 -6.882 1.00 78.31 71 ALA A O 1
ATOM 534 N N . ALA A 1 72 ? -6.710 -2.822 -7.272 1.00 84.00 72 ALA A N 1
ATOM 535 C CA . ALA A 1 72 ? -6.138 -4.072 -6.772 1.00 84.00 72 ALA A CA 1
ATOM 536 C C . ALA A 1 72 ? -6.467 -4.299 -5.285 1.00 84.00 72 ALA A C 1
ATOM 538 O O . ALA A 1 72 ? -6.557 -5.441 -4.832 1.00 84.00 72 ALA A O 1
ATOM 539 N N . ILE A 1 73 ? -6.700 -3.222 -4.528 1.00 89.19 73 ILE A N 1
ATOM 540 C CA . ILE A 1 73 ? -7.172 -3.294 -3.148 1.00 89.19 73 ILE A CA 1
ATOM 541 C C . ILE A 1 73 ? -8.704 -3.335 -3.127 1.00 89.19 73 ILE A C 1
ATOM 543 O O . ILE A 1 73 ? -9.399 -2.326 -2.943 1.00 89.19 73 ILE A O 1
ATOM 547 N N . THR A 1 74 ? -9.235 -4.544 -3.299 1.00 87.50 74 THR A N 1
ATOM 548 C CA . THR A 1 74 ? -10.673 -4.821 -3.188 1.00 87.50 74 THR A CA 1
ATOM 549 C C . THR A 1 74 ? -11.194 -4.533 -1.778 1.00 87.50 74 THR A C 1
ATOM 551 O O . THR A 1 74 ? -10.418 -4.432 -0.827 1.00 87.50 74 THR A O 1
ATOM 554 N N . ASP A 1 75 ? -12.514 -4.431 -1.605 1.00 87.25 75 ASP A N 1
ATOM 555 C CA . ASP A 1 75 ? -13.115 -4.204 -0.280 1.00 87.25 75 ASP A CA 1
ATOM 556 C C . ASP A 1 75 ? -12.781 -5.315 0.725 1.00 87.25 75 ASP A C 1
ATOM 558 O O . ASP A 1 75 ? -12.591 -5.040 1.906 1.00 87.25 75 ASP A O 1
ATOM 562 N N . ASP A 1 76 ? -12.625 -6.559 0.267 1.00 92.06 76 ASP A N 1
ATOM 563 C CA . ASP A 1 76 ? -12.219 -7.674 1.129 1.00 92.06 76 ASP A CA 1
ATOM 564 C C . ASP A 1 76 ? -10.752 -7.568 1.570 1.00 92.06 76 ASP A C 1
ATOM 566 O O . ASP A 1 76 ? -10.400 -7.973 2.682 1.00 92.06 76 ASP A O 1
ATOM 570 N N . VAL A 1 77 ? -9.874 -7.031 0.715 1.00 93.88 77 VAL A N 1
ATOM 571 C CA . VAL A 1 77 ? -8.487 -6.729 1.102 1.00 93.88 77 VAL A CA 1
ATOM 572 C C . VAL A 1 77 ? -8.476 -5.538 2.056 1.00 93.88 77 VAL A C 1
ATOM 574 O O . VAL A 1 77 ? -7.840 -5.613 3.106 1.00 93.88 77 VAL A O 1
ATOM 577 N N . ALA A 1 78 ? -9.223 -4.476 1.744 1.00 91.25 78 ALA A N 1
ATOM 578 C CA . ALA A 1 78 ? -9.347 -3.299 2.594 1.00 91.25 78 ALA A CA 1
ATOM 579 C C . ALA A 1 78 ? -9.854 -3.666 3.996 1.00 91.25 78 ALA A C 1
ATOM 581 O O . ALA A 1 78 ? -9.257 -3.241 4.978 1.00 91.25 78 ALA A O 1
ATOM 582 N N . GLU A 1 79 ? -10.859 -4.535 4.121 1.00 93.50 79 GLU A N 1
ATOM 583 C CA . GLU A 1 79 ? -11.348 -5.012 5.418 1.00 93.50 79 GLU A CA 1
ATOM 584 C C . GLU A 1 79 ? -10.263 -5.732 6.221 1.00 93.50 79 GLU A C 1
ATOM 586 O O . GLU A 1 79 ? -10.057 -5.444 7.400 1.00 93.50 79 GLU A O 1
ATOM 591 N N . LYS A 1 80 ? -9.512 -6.635 5.584 1.00 94.94 80 LYS A N 1
ATOM 592 C CA . LYS A 1 80 ? -8.433 -7.374 6.253 1.00 94.94 80 LYS A CA 1
ATOM 593 C C . LYS A 1 80 ? -7.298 -6.456 6.694 1.00 94.94 80 LYS A C 1
ATOM 595 O O . LYS A 1 80 ? -6.743 -6.645 7.779 1.00 94.94 80 LYS A O 1
ATOM 600 N N . VAL A 1 81 ? -6.956 -5.459 5.883 1.00 94.44 81 VAL A N 1
ATOM 601 C CA . VAL A 1 81 ? -5.849 -4.530 6.145 1.00 94.44 81 VAL A CA 1
ATOM 602 C C . VAL A 1 81 ? -6.270 -3.463 7.159 1.00 94.44 81 VAL A C 1
ATOM 604 O O . VAL A 1 81 ? -5.670 -3.346 8.228 1.00 94.44 81 VAL A O 1
ATOM 607 N N . LEU A 1 82 ? -7.357 -2.748 6.882 1.00 91.94 82 LEU A N 1
ATOM 608 C CA . LEU A 1 82 ? -7.805 -1.562 7.614 1.00 91.94 82 LEU A CA 1
ATOM 609 C C . LEU A 1 82 ? -8.811 -1.856 8.734 1.00 91.94 82 LEU A C 1
ATOM 611 O O . LEU A 1 82 ? -9.000 -1.012 9.607 1.00 91.94 82 LEU A O 1
ATOM 615 N N . GLY A 1 83 ? -9.405 -3.051 8.758 1.00 89.69 83 GLY A N 1
ATOM 616 C CA . GLY A 1 83 ? -10.353 -3.494 9.785 1.00 89.69 83 GLY A CA 1
ATOM 617 C C . GLY A 1 83 ? -11.826 -3.217 9.468 1.00 89.69 83 GLY A C 1
ATOM 618 O O . GLY A 1 83 ? -12.678 -3.510 10.299 1.00 89.69 83 GLY A O 1
ATOM 619 N N . THR A 1 84 ? -12.140 -2.645 8.304 1.00 88.50 84 THR A N 1
ATOM 620 C CA . THR A 1 84 ? -1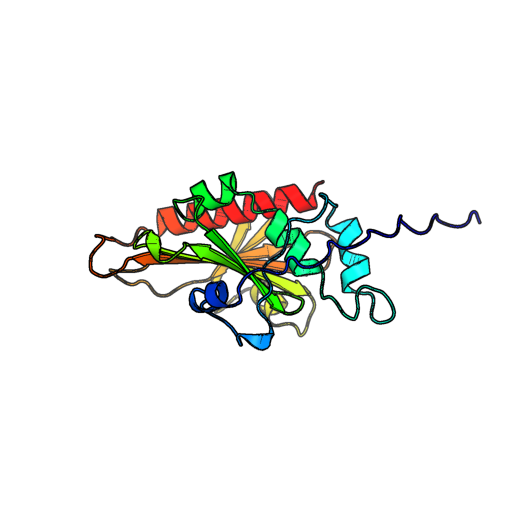3.515 -2.332 7.883 1.00 88.50 84 THR A CA 1
ATOM 621 C C . THR A 1 84 ? -13.613 -2.168 6.365 1.00 88.50 84 THR A C 1
ATOM 623 O O . THR A 1 84 ? -12.617 -1.855 5.712 1.00 88.50 84 THR A O 1
ATOM 626 N N . LYS A 1 85 ? -14.819 -2.352 5.815 1.00 87.44 85 LYS A N 1
ATOM 627 C CA . LYS A 1 85 ? -15.169 -2.013 4.422 1.00 87.44 85 LYS A CA 1
ATOM 628 C C . LYS A 1 85 ? -15.663 -0.575 4.260 1.00 87.44 85 LYS A C 1
ATOM 630 O O . LYS A 1 85 ? -15.779 -0.109 3.133 1.00 87.44 85 LYS A O 1
ATOM 635 N N . ASP A 1 86 ? -15.957 0.126 5.361 1.00 85.00 86 ASP A N 1
ATOM 636 C CA . ASP A 1 86 ? -16.339 1.546 5.341 1.00 85.00 86 ASP A CA 1
ATOM 637 C C . ASP A 1 86 ? -15.094 2.412 5.102 1.00 85.00 86 ASP A C 1
ATOM 639 O O . ASP A 1 86 ? -14.519 3.006 6.020 1.00 85.00 86 ASP A O 1
ATOM 643 N N . VAL A 1 87 ? -14.623 2.388 3.855 1.00 82.62 87 VAL A N 1
ATOM 644 C CA . VAL A 1 87 ? -13.390 3.034 3.415 1.00 82.62 87 VAL A CA 1
ATOM 645 C C . VAL A 1 87 ? -13.654 4.027 2.296 1.00 82.62 87 VAL A C 1
ATOM 647 O O . VAL A 1 87 ? -14.554 3.875 1.472 1.00 82.62 87 VAL A O 1
ATOM 650 N N . ILE A 1 88 ? -12.802 5.036 2.250 1.00 78.88 88 ILE A N 1
ATOM 651 C CA . ILE A 1 88 ? -12.766 6.070 1.233 1.00 78.88 88 ILE A CA 1
ATOM 652 C C . ILE A 1 88 ? -11.479 5.867 0.441 1.00 78.88 88 ILE A C 1
ATOM 654 O O . ILE A 1 88 ? -10.405 5.719 1.021 1.00 78.88 88 ILE A O 1
ATOM 658 N N . ARG A 1 89 ? -11.584 5.856 -0.887 1.00 78.06 89 ARG A N 1
ATOM 659 C CA . ARG A 1 89 ? -10.442 5.744 -1.800 1.00 78.06 89 ARG A CA 1
ATOM 660 C C . ARG A 1 89 ? -10.198 7.092 -2.456 1.00 78.06 89 ARG A C 1
ATOM 662 O O . ARG A 1 89 ? -11.119 7.654 -3.043 1.00 78.06 89 ARG A O 1
ATOM 669 N N . VAL A 1 90 ? -8.970 7.580 -2.364 1.00 74.00 90 VAL A N 1
ATOM 670 C CA . VAL A 1 90 ? -8.553 8.887 -2.866 1.00 74.00 90 VAL A CA 1
ATOM 671 C C . VAL A 1 90 ? -7.292 8.752 -3.699 1.00 74.00 90 VAL A C 1
ATOM 673 O O . VAL A 1 90 ? -6.395 7.968 -3.399 1.00 74.00 90 VAL A O 1
ATOM 676 N N . ILE A 1 91 ? -7.244 9.533 -4.768 1.00 71.94 91 ILE A N 1
ATOM 677 C CA . ILE A 1 91 ? -6.122 9.638 -5.690 1.00 71.94 91 ILE A CA 1
ATOM 678 C C . ILE A 1 91 ? -5.793 11.123 -5.773 1.00 71.94 91 ILE A C 1
ATOM 680 O O . ILE A 1 91 ? -6.688 11.901 -6.079 1.00 71.94 91 ILE A O 1
ATOM 684 N N . SER A 1 92 ? -4.553 11.511 -5.467 1.00 59.44 92 SER A N 1
ATOM 685 C CA . SER A 1 92 ? -4.140 12.927 -5.398 1.00 59.44 92 SER A CA 1
ATOM 686 C C . SER A 1 92 ? -3.021 13.302 -6.379 1.00 59.44 92 SER A C 1
ATOM 688 O O . SER A 1 92 ? -2.689 14.474 -6.530 1.00 59.44 92 SER A O 1
ATOM 690 N N . SER A 1 93 ? -2.427 12.333 -7.085 1.00 60.72 93 SER A N 1
ATOM 691 C CA . SER A 1 93 ? -1.445 12.585 -8.153 1.00 60.72 93 SER A CA 1
ATOM 692 C C . SER A 1 93 ? -1.218 11.346 -9.021 1.00 60.72 93 SER A C 1
ATOM 694 O O . SER A 1 93 ? -1.615 10.251 -8.630 1.00 60.72 93 SER A O 1
ATOM 696 N N . LYS A 1 94 ? -0.483 11.501 -10.138 1.00 62.09 94 LYS A N 1
ATOM 697 C CA . LYS A 1 94 ? -0.070 10.454 -11.106 1.00 62.09 94 LYS A CA 1
ATOM 698 C C . LYS A 1 94 ? 0.472 9.157 -10.518 1.00 62.09 94 LYS A C 1
ATOM 700 O O . LYS A 1 94 ? 0.521 8.162 -11.232 1.00 62.09 94 LYS A O 1
ATOM 705 N N . PHE A 1 95 ? 0.897 9.164 -9.263 1.00 69.88 95 PHE A N 1
ATOM 706 C CA . PHE A 1 95 ? 1.614 8.055 -8.658 1.00 69.88 95 PHE A CA 1
ATOM 707 C C . PHE A 1 95 ? 1.072 7.649 -7.295 1.00 69.88 95 PHE A C 1
ATOM 709 O O . PHE A 1 95 ? 1.623 6.731 -6.705 1.00 69.88 95 PHE A O 1
ATOM 716 N N . TYR A 1 96 ? -0.007 8.265 -6.805 1.00 75.38 96 TYR A N 1
ATOM 717 C CA . TYR A 1 96 ? -0.430 8.099 -5.419 1.00 75.38 96 TYR A CA 1
ATOM 718 C C . TYR A 1 96 ? -1.898 7.695 -5.271 1.00 75.38 96 TYR A C 1
ATOM 720 O O . TYR A 1 96 ? -2.801 8.371 -5.762 1.00 75.38 96 TYR A O 1
ATOM 728 N N . CYS A 1 97 ? -2.111 6.604 -4.541 1.00 82.06 97 CYS A N 1
ATOM 729 C CA . CYS A 1 97 ? -3.398 6.085 -4.098 1.00 82.06 97 CYS A CA 1
ATOM 730 C C . CYS A 1 97 ? -3.420 6.049 -2.565 1.00 82.06 97 CYS A C 1
ATOM 732 O O . CYS A 1 97 ? -2.490 5.517 -1.963 1.00 82.06 97 CYS A O 1
ATOM 734 N N . GLN A 1 98 ? -4.480 6.540 -1.927 1.00 84.94 98 GLN A N 1
ATOM 735 C CA . GLN A 1 98 ? -4.711 6.362 -0.495 1.00 84.94 98 GLN A CA 1
ATOM 736 C C . GLN A 1 98 ? -6.103 5.784 -0.236 1.00 84.94 98 GLN A C 1
ATOM 738 O O . GLN A 1 98 ? -7.088 6.169 -0.862 1.00 84.94 98 GLN A O 1
ATOM 743 N N . ILE A 1 99 ? -6.186 4.853 0.708 1.00 86.56 99 ILE A N 1
ATOM 744 C CA . ILE A 1 99 ? -7.423 4.236 1.176 1.00 86.56 99 ILE A CA 1
ATOM 745 C C . ILE A 1 99 ? -7.518 4.496 2.673 1.00 86.56 99 ILE A C 1
ATOM 747 O O . ILE A 1 99 ? -6.705 3.993 3.446 1.00 86.56 99 ILE A O 1
ATOM 751 N N . ALA A 1 100 ? -8.489 5.302 3.078 1.00 85.19 100 ALA A N 1
ATOM 752 C CA . ALA A 1 100 ? -8.678 5.733 4.455 1.00 85.19 100 ALA A CA 1
ATOM 753 C C . ALA A 1 100 ? -9.964 5.146 5.031 1.00 85.19 100 ALA A C 1
ATOM 755 O O . ALA A 1 100 ? -10.974 5.029 4.339 1.00 85.19 100 ALA A O 1
ATOM 756 N N . VAL A 1 101 ? -9.950 4.798 6.312 1.00 84.88 101 VAL A N 1
ATOM 757 C CA . VAL A 1 101 ? -11.171 4.424 7.022 1.00 84.88 101 VAL A CA 1
ATOM 758 C C . VAL A 1 101 ? -12.031 5.664 7.269 1.00 84.88 101 VAL A C 1
ATOM 760 O O . VAL A 1 101 ? -11.539 6.712 7.682 1.00 84.88 101 VAL A O 1
ATOM 763 N N . SER A 1 102 ? -13.335 5.538 7.034 1.00 74.81 102 SER A N 1
ATOM 764 C CA . SER A 1 102 ? -14.321 6.567 7.365 1.00 74.81 102 SER 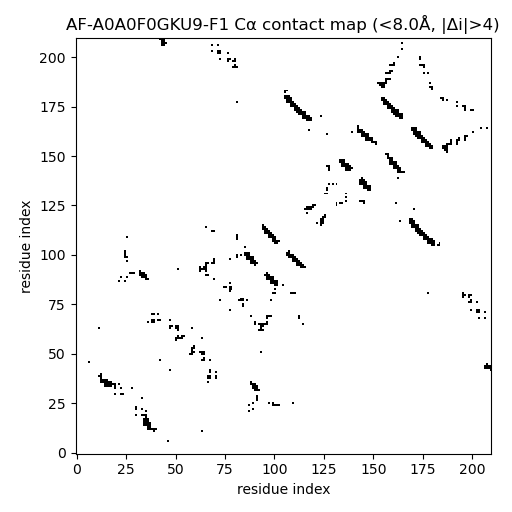A CA 1
ATOM 765 C C . SER A 1 102 ? -14.299 6.882 8.866 1.00 74.81 102 SER A C 1
ATOM 767 O O . SER A 1 102 ? -14.404 5.988 9.716 1.00 74.81 102 SER A O 1
ATOM 769 N N . ARG A 1 103 ? -14.243 8.178 9.212 1.00 71.38 103 ARG A N 1
ATOM 770 C CA . ARG A 1 103 ? -14.224 8.661 10.609 1.00 71.38 103 ARG A CA 1
ATOM 771 C C . ARG A 1 103 ? -15.429 8.208 11.440 1.00 71.38 103 ARG A C 1
ATOM 773 O O . ARG A 1 103 ? -15.359 8.227 12.666 1.00 71.38 103 ARG A O 1
ATOM 780 N N . LYS A 1 104 ? -16.525 7.770 10.807 1.00 73.50 104 LYS A N 1
ATOM 781 C CA . LYS A 1 104 ? -17.720 7.241 11.494 1.00 73.50 104 LYS A CA 1
ATOM 782 C C . LYS A 1 104 ? -17.422 6.000 12.340 1.00 73.50 104 LYS A C 1
ATOM 784 O O . LYS A 1 104 ? -18.188 5.687 13.245 1.00 73.50 104 LYS A O 1
ATOM 789 N N . THR A 1 105 ? -16.326 5.306 12.050 1.00 72.94 105 THR A N 1
ATOM 790 C CA . THR A 1 105 ? -15.939 4.057 12.718 1.00 72.94 105 THR A CA 1
ATOM 791 C C . THR A 1 105 ? -15.133 4.259 14.008 1.00 72.94 105 THR A C 1
ATOM 793 O O . THR A 1 105 ? -14.951 3.296 14.747 1.00 72.94 105 THR A O 1
ATOM 796 N N . GLY A 1 106 ? -14.630 5.472 14.283 1.00 78.44 106 GLY A N 1
ATOM 797 C CA . GLY A 1 106 ? -13.696 5.740 15.394 1.00 78.44 106 GLY A CA 1
ATOM 798 C C . GLY A 1 106 ? -12.251 5.274 15.142 1.00 78.44 106 GLY A C 1
ATOM 799 O O . GLY A 1 106 ? -11.375 5.468 15.989 1.00 78.44 106 GLY A O 1
ATOM 800 N N . LEU A 1 107 ? -11.983 4.683 13.973 1.00 81.88 107 LEU A N 1
ATOM 801 C CA . LEU A 1 107 ? -10.651 4.287 13.523 1.00 81.88 107 LEU A CA 1
ATOM 802 C C . LEU A 1 107 ? -10.051 5.358 12.609 1.00 81.88 107 LEU A C 1
ATOM 804 O O . LEU A 1 107 ? -10.738 5.929 11.766 1.00 81.88 107 LEU A O 1
ATOM 808 N N . ASN A 1 108 ? -8.743 5.559 12.737 1.00 85.31 108 ASN A N 1
ATOM 809 C CA . ASN A 1 108 ? -7.937 6.467 11.925 1.00 85.31 108 ASN A CA 1
ATOM 810 C C . ASN A 1 108 ? -6.843 5.650 11.221 1.00 85.31 108 ASN A C 1
ATOM 812 O O . ASN A 1 108 ? -5.646 5.826 11.469 1.00 85.31 108 ASN A O 1
ATOM 816 N N . ASN A 1 109 ? -7.278 4.695 10.394 1.00 90.25 109 ASN A N 1
ATOM 817 C CA . ASN A 1 109 ? -6.394 3.813 9.637 1.00 90.25 109 ASN A CA 1
ATOM 818 C C . ASN A 1 109 ? -6.329 4.263 8.178 1.00 90.25 109 ASN A C 1
ATOM 820 O O . ASN A 1 109 ? -7.361 4.537 7.565 1.00 90.25 109 ASN A O 1
ATOM 824 N N . THR A 1 110 ? -5.129 4.284 7.610 1.00 90.19 110 THR A N 1
ATOM 825 C CA . THR A 1 110 ? -4.888 4.633 6.209 1.00 90.19 110 THR A CA 1
ATOM 826 C C . THR A 1 110 ? -3.895 3.666 5.579 1.00 90.19 110 THR A C 1
ATOM 828 O O . THR A 1 110 ? -2.942 3.226 6.218 1.00 90.19 110 THR A O 1
ATOM 831 N N . LEU A 1 111 ? -4.134 3.324 4.319 1.00 92.12 111 LEU A N 1
ATOM 832 C CA . LEU A 1 111 ? -3.228 2.577 3.460 1.00 92.12 111 LEU A CA 1
ATOM 833 C C . LEU A 1 111 ? -2.851 3.480 2.288 1.00 92.12 111 LEU A C 1
ATOM 835 O O . LEU A 1 111 ? -3.718 3.875 1.514 1.00 92.12 111 LEU A O 1
ATOM 839 N N . SER A 1 112 ? -1.571 3.786 2.148 1.00 89.56 112 SER A N 1
ATOM 840 C CA . SER A 1 112 ? -1.010 4.591 1.069 1.00 89.56 112 SER A CA 1
ATOM 841 C C . SER A 1 112 ? -0.212 3.706 0.119 1.00 89.56 112 SER A C 1
ATOM 843 O O . SER A 1 112 ? 0.548 2.845 0.554 1.00 89.56 112 SER A O 1
ATOM 845 N N . ILE A 1 113 ? -0.383 3.912 -1.182 1.00 88.75 113 ILE A N 1
ATOM 846 C CA . ILE A 1 113 ? 0.309 3.182 -2.242 1.00 88.75 113 ILE A CA 1
ATOM 847 C C . ILE A 1 113 ? 0.862 4.200 -3.234 1.00 88.75 113 ILE A C 1
ATOM 849 O O . ILE A 1 113 ? 0.104 4.912 -3.897 1.00 88.75 113 ILE A O 1
ATOM 853 N N . HIS A 1 114 ? 2.184 4.237 -3.353 1.00 84.06 114 HIS A N 1
ATOM 854 C CA . HIS A 1 114 ? 2.903 5.085 -4.289 1.00 84.06 114 HIS A CA 1
ATOM 855 C C . HIS A 1 114 ? 3.645 4.246 -5.334 1.00 84.06 114 HIS A C 1
ATOM 857 O O . HIS A 1 114 ? 4.363 3.315 -4.978 1.00 84.06 114 HIS A O 1
ATOM 863 N N . LEU A 1 115 ? 3.511 4.576 -6.617 1.00 80.00 115 LEU A N 1
ATOM 864 C CA . LEU A 1 115 ? 4.291 3.967 -7.696 1.00 80.00 115 LEU A CA 1
ATOM 865 C C . LEU A 1 115 ? 5.448 4.891 -8.076 1.00 80.00 115 LEU A C 1
ATOM 867 O O . LEU A 1 115 ? 5.219 6.017 -8.496 1.00 80.00 115 LEU A O 1
ATOM 871 N N . ALA A 1 116 ? 6.684 4.414 -8.007 1.00 77.06 116 ALA A N 1
ATOM 872 C CA . ALA A 1 116 ? 7.842 5.197 -8.428 1.00 77.06 116 ALA A CA 1
ATOM 873 C C . ALA A 1 116 ? 8.668 4.459 -9.488 1.00 77.06 116 ALA A C 1
ATOM 875 O O . ALA A 1 116 ? 8.791 3.233 -9.409 1.00 77.06 116 ALA A O 1
ATOM 876 N N . PRO A 1 117 ? 9.277 5.175 -10.450 1.00 74.50 117 PRO A N 1
ATOM 877 C CA . PRO A 1 117 ? 10.326 4.617 -11.293 1.00 74.50 117 PRO A CA 1
ATOM 878 C C . PRO A 1 117 ? 11.476 4.037 -10.457 1.00 74.50 117 PRO A C 1
ATOM 880 O O . PRO A 1 117 ? 11.907 4.627 -9.466 1.00 74.50 117 PRO A O 1
ATOM 883 N N . TYR A 1 118 ? 11.979 2.878 -10.875 1.00 74.00 118 TYR A N 1
ATOM 884 C CA . TYR A 1 118 ? 13.129 2.202 -10.283 1.00 74.00 118 TYR A CA 1
ATOM 885 C C . TYR A 1 118 ? 14.337 2.350 -11.207 1.00 74.00 118 TYR A C 1
ATOM 887 O O . TYR A 1 118 ? 14.712 1.427 -11.929 1.00 74.00 118 TYR A O 1
ATOM 895 N N . GLU A 1 119 ? 14.925 3.542 -11.203 1.00 71.88 119 GLU A N 1
ATOM 896 C CA . GLU A 1 119 ? 16.067 3.895 -12.045 1.00 71.88 119 GLU A CA 1
ATOM 897 C C . GLU A 1 119 ? 17.051 4.824 -11.313 1.00 71.88 119 GLU A C 1
ATOM 899 O O . GLU A 1 119 ? 16.640 5.566 -10.414 1.00 71.88 119 GLU A O 1
ATOM 904 N N . PRO A 1 120 ? 18.348 4.807 -11.678 1.00 70.12 120 PRO A N 1
ATOM 905 C CA . PRO A 1 120 ? 19.348 5.676 -11.065 1.00 70.12 120 PRO A CA 1
ATOM 906 C C . PRO A 1 120 ? 18.940 7.156 -11.085 1.00 70.12 120 PRO A C 1
ATOM 908 O O . PRO A 1 120 ? 18.552 7.685 -12.124 1.00 70.12 120 PRO A O 1
ATOM 911 N N . GLY A 1 121 ? 19.068 7.834 -9.940 1.00 67.62 121 GLY A N 1
ATOM 912 C CA . GLY A 1 121 ? 18.672 9.238 -9.772 1.00 67.62 121 GLY A CA 1
ATOM 913 C C . GLY A 1 121 ? 17.248 9.442 -9.240 1.00 67.62 121 GLY A C 1
ATOM 914 O O . GLY A 1 121 ? 16.889 10.572 -8.912 1.00 67.62 121 GLY A O 1
ATOM 915 N N . ASN A 1 122 ? 16.451 8.375 -9.100 1.00 71.88 122 ASN A N 1
ATOM 916 C CA . ASN A 1 122 ? 15.188 8.398 -8.366 1.00 71.88 122 ASN A CA 1
ATOM 917 C C . ASN A 1 122 ? 15.403 7.955 -6.908 1.00 71.88 122 ASN A C 1
ATOM 919 O O . ASN A 1 122 ? 16.017 6.920 -6.664 1.00 71.88 122 ASN A O 1
ATOM 923 N N . ALA A 1 123 ? 14.837 8.674 -5.933 1.00 68.56 123 ALA A N 1
ATOM 924 C CA . ALA A 1 123 ? 14.957 8.314 -4.516 1.00 68.56 123 ALA A CA 1
ATOM 925 C C . ALA A 1 123 ? 14.462 6.885 -4.216 1.00 68.56 123 ALA A C 1
ATOM 927 O O . ALA A 1 123 ? 15.022 6.199 -3.367 1.00 68.56 123 ALA A O 1
ATOM 928 N N . SER A 1 124 ? 13.457 6.392 -4.946 1.00 68.56 124 SER A N 1
ATOM 929 C CA . SER A 1 124 ? 12.969 5.017 -4.805 1.00 68.56 124 SER A CA 1
ATOM 930 C C . SER A 1 124 ? 13.958 3.958 -5.299 1.00 68.56 124 SER A C 1
ATOM 932 O O . SER A 1 124 ? 13.863 2.804 -4.884 1.00 68.56 124 SER A O 1
ATOM 934 N N . PHE A 1 125 ? 14.924 4.325 -6.147 1.00 65.25 125 PHE A N 1
ATOM 935 C CA . PHE A 1 125 ? 16.038 3.454 -6.515 1.00 65.25 125 PHE A CA 1
ATOM 936 C C . PHE A 1 125 ? 17.058 3.331 -5.386 1.00 65.25 125 PHE A C 1
ATOM 938 O O . PHE A 1 125 ? 17.472 2.215 -5.056 1.00 65.25 125 PHE A O 1
ATOM 945 N N . ASP A 1 126 ? 17.387 4.452 -4.744 1.00 67.00 126 ASP A N 1
ATOM 946 C CA . ASP A 1 126 ? 18.338 4.503 -3.630 1.00 67.00 126 ASP A CA 1
ATOM 947 C C . ASP A 1 126 ? 17.880 3.628 -2.455 1.00 67.00 126 ASP A C 1
ATOM 949 O O . ASP A 1 126 ? 18.702 3.001 -1.784 1.00 67.00 126 ASP A O 1
ATOM 953 N N . TRP A 1 127 ? 16.564 3.469 -2.277 1.00 68.00 127 TRP A N 1
ATOM 954 C CA . TRP A 1 127 ? 15.978 2.591 -1.260 1.00 68.00 127 TRP A CA 1
ATOM 955 C C . TRP A 1 127 ? 16.374 1.115 -1.432 1.00 68.00 127 TRP A C 1
ATOM 957 O O . TRP A 1 127 ? 16.375 0.356 -0.471 1.00 68.00 127 TRP A O 1
ATOM 967 N N . PHE A 1 128 ? 16.754 0.665 -2.624 1.00 67.62 128 PHE A N 1
ATOM 968 C CA . PHE A 1 128 ? 17.169 -0.725 -2.845 1.00 67.62 128 PHE A CA 1
ATOM 969 C C . PHE A 1 128 ? 18.685 -0.933 -2.827 1.00 67.62 128 PHE A C 1
ATOM 971 O O . PHE A 1 128 ? 19.140 -2.061 -3.050 1.00 67.62 128 PHE A O 1
ATOM 978 N N . THR A 1 129 ? 19.471 0.118 -2.610 1.00 67.44 129 THR A N 1
ATOM 979 C CA . THR A 1 129 ? 20.933 0.020 -2.544 1.00 67.44 129 THR A CA 1
ATOM 980 C C . THR A 1 129 ? 21.380 -0.282 -1.116 1.00 67.44 129 THR A C 1
ATOM 982 O O . THR A 1 129 ? 20.867 0.304 -0.170 1.00 67.44 129 THR A O 1
ATOM 985 N N . GLU A 1 130 ? 22.299 -1.235 -0.942 1.00 65.19 130 GLU A N 1
ATOM 986 C CA . GLU A 1 130 ? 22.873 -1.536 0.373 1.00 65.19 130 GLU A CA 1
ATOM 987 C C . GLU A 1 130 ? 24.206 -0.795 0.566 1.00 65.19 130 GLU A C 1
ATOM 989 O O . GLU A 1 130 ? 25.030 -0.793 -0.355 1.00 65.19 130 GLU A O 1
ATOM 994 N N . PRO A 1 131 ? 24.461 -0.212 1.754 1.00 67.75 131 PRO A N 1
ATOM 995 C CA . PRO A 1 131 ? 23.557 -0.119 2.904 1.00 67.75 131 PRO A CA 1
ATOM 996 C C . PRO A 1 131 ? 22.432 0.904 2.668 1.00 67.75 131 PRO A C 1
ATOM 998 O O . PRO A 1 131 ? 22.704 2.031 2.262 1.00 67.75 131 PRO A O 1
ATOM 1001 N N . ASN A 1 132 ? 21.182 0.535 2.970 1.00 68.94 132 ASN A N 1
ATOM 1002 C CA . ASN A 1 132 ? 20.061 1.470 2.893 1.00 68.94 132 ASN A CA 1
ATOM 1003 C C . ASN A 1 132 ? 19.848 2.131 4.269 1.00 68.94 132 ASN A C 1
ATOM 1005 O O . ASN A 1 132 ? 19.474 1.440 5.217 1.00 68.94 132 ASN A O 1
ATOM 1009 N N . PRO A 1 133 ? 20.030 3.457 4.404 1.00 69.94 133 PRO A N 1
ATOM 1010 C CA . PRO A 1 133 ? 19.814 4.152 5.673 1.00 69.94 133 PRO A CA 1
ATOM 1011 C C . PRO A 1 133 ? 18.340 4.211 6.112 1.00 69.94 133 PRO A C 1
ATOM 1013 O O . PRO A 1 133 ? 18.065 4.589 7.245 1.00 69.94 133 PRO A O 1
ATOM 1016 N N . LEU A 1 134 ? 17.395 3.878 5.231 1.00 71.25 134 LEU A N 1
ATOM 1017 C CA . LEU A 1 134 ? 15.954 3.967 5.477 1.00 71.25 134 LEU A CA 1
ATOM 1018 C C . LEU A 1 134 ? 15.326 2.633 5.889 1.00 71.25 134 LEU A C 1
ATOM 1020 O O . LEU A 1 134 ? 14.175 2.615 6.326 1.00 71.25 134 LEU A O 1
ATOM 1024 N N . GLY A 1 135 ? 16.035 1.511 5.753 1.00 77.62 135 GLY A N 1
ATOM 1025 C CA . GLY A 1 135 ? 15.455 0.218 6.089 1.00 77.62 135 GLY A CA 1
ATOM 1026 C C . GLY A 1 135 ? 16.280 -0.994 5.689 1.00 77.62 135 GLY A C 1
ATOM 1027 O O . GLY A 1 135 ? 17.384 -0.898 5.162 1.00 77.62 135 GLY A O 1
ATOM 1028 N N . THR A 1 136 ? 15.706 -2.169 5.933 1.00 81.31 136 THR A N 1
ATOM 1029 C CA . THR A 1 136 ? 16.343 -3.452 5.615 1.00 81.31 136 THR A CA 1
ATOM 1030 C C . THR A 1 136 ? 15.870 -3.954 4.257 1.00 81.31 136 THR A C 1
ATOM 1032 O O . THR A 1 136 ? 14.667 -4.145 4.044 1.00 81.31 136 THR A O 1
ATOM 1035 N N . VAL A 1 137 ? 16.817 -4.202 3.348 1.00 82.06 137 VAL A N 1
ATOM 1036 C CA . VAL A 1 137 ? 16.554 -4.898 2.084 1.00 82.06 137 VAL A CA 1
ATOM 1037 C C . VAL A 1 137 ? 16.289 -6.377 2.384 1.00 82.06 137 VAL A C 1
ATOM 1039 O O . VAL A 1 137 ? 17.019 -7.031 3.123 1.00 82.06 137 VAL A O 1
ATOM 1042 N N . THR A 1 138 ? 15.207 -6.905 1.830 1.00 86.69 138 THR A N 1
ATOM 1043 C CA . THR A 1 138 ? 14.708 -8.264 2.041 1.00 86.69 138 THR A CA 1
ATOM 1044 C C . THR A 1 138 ? 14.112 -8.817 0.741 1.00 86.69 138 THR A C 1
ATOM 1046 O O . THR A 1 138 ? 14.183 -8.193 -0.322 1.00 86.69 138 THR A O 1
ATOM 1049 N N . GLN A 1 139 ? 13.512 -10.004 0.810 1.00 88.38 139 GLN A N 1
ATOM 1050 C CA . GLN A 1 139 ? 12.695 -10.560 -0.259 1.00 88.38 139 GLN A CA 1
ATOM 1051 C C . GLN A 1 139 ? 11.278 -10.845 0.227 1.00 88.38 139 GLN A C 1
ATOM 1053 O O . GLN A 1 139 ? 11.072 -11.466 1.268 1.00 88.38 139 GLN A O 1
ATOM 1058 N N . VAL A 1 140 ? 10.294 -10.456 -0.579 1.00 88.69 140 VAL A N 1
ATOM 1059 C CA . VAL A 1 140 ? 8.880 -10.779 -0.366 1.00 88.69 140 VAL A CA 1
ATOM 1060 C C . VAL A 1 140 ? 8.393 -11.551 -1.586 1.00 88.69 140 VAL A C 1
ATOM 1062 O O . VAL A 1 140 ? 8.366 -11.026 -2.695 1.00 88.69 140 VAL A O 1
ATOM 1065 N N . LYS A 1 141 ? 8.057 -12.835 -1.399 1.00 89.31 141 LYS A N 1
ATOM 1066 C CA . LYS A 1 141 ? 7.583 -13.746 -2.466 1.00 89.31 141 LYS A CA 1
ATOM 1067 C C . LYS A 1 141 ? 8.447 -13.726 -3.741 1.00 89.31 141 LYS A C 1
ATOM 1069 O O . LYS A 1 141 ? 7.928 -13.780 -4.856 1.00 89.31 141 LYS A O 1
ATOM 1074 N N . GLY A 1 142 ? 9.768 -13.662 -3.564 1.00 87.88 142 GLY A N 1
ATOM 1075 C CA . GLY A 1 142 ? 10.750 -13.654 -4.652 1.00 87.88 142 GLY A CA 1
ATOM 1076 C C . GLY A 1 142 ? 10.967 -12.295 -5.325 1.00 87.88 142 GLY A C 1
ATOM 1077 O O . GLY A 1 142 ? 11.716 -12.229 -6.293 1.00 87.88 142 GLY A O 1
ATOM 1078 N N . ARG A 1 143 ? 10.343 -11.218 -4.831 1.00 89.25 143 ARG A N 1
ATOM 1079 C CA . ARG A 1 143 ? 10.602 -9.839 -5.268 1.00 89.25 143 ARG A CA 1
ATOM 1080 C C . ARG A 1 143 ? 11.533 -9.145 -4.284 1.00 89.25 143 ARG A C 1
ATOM 1082 O O . ARG A 1 143 ? 11.401 -9.358 -3.074 1.00 89.25 143 ARG A O 1
ATOM 1089 N N . LYS A 1 144 ? 12.446 -8.307 -4.783 1.00 88.69 144 LYS A N 1
ATOM 1090 C CA . LYS A 1 144 ? 13.262 -7.455 -3.917 1.00 88.69 144 LYS A CA 1
ATOM 1091 C C . LYS A 1 144 ? 12.341 -6.477 -3.192 1.00 88.69 144 LYS A C 1
ATOM 1093 O O . LYS A 1 144 ? 11.476 -5.854 -3.808 1.00 88.69 144 LYS A O 1
ATOM 1098 N N . ALA A 1 145 ? 12.504 -6.369 -1.881 1.00 90.56 145 ALA A N 1
ATOM 1099 C CA . ALA A 1 145 ? 11.693 -5.498 -1.049 1.00 90.56 145 ALA A CA 1
ATOM 1100 C C . ALA A 1 145 ? 12.559 -4.772 -0.020 1.00 90.56 145 ALA A C 1
ATOM 1102 O O . ALA A 1 145 ? 13.647 -5.223 0.313 1.00 90.56 145 ALA A O 1
ATOM 1103 N N . VAL A 1 146 ? 12.073 -3.654 0.494 1.00 90.31 146 VAL A N 1
ATOM 1104 C CA . VAL A 1 146 ? 12.702 -2.878 1.561 1.00 90.31 146 VAL A CA 1
ATOM 1105 C C . VAL A 1 146 ? 11.640 -2.622 2.602 1.00 90.31 146 VAL A C 1
ATOM 1107 O O . VAL A 1 146 ? 10.621 -2.013 2.284 1.00 90.31 146 VAL A O 1
ATOM 1110 N N . ARG A 1 147 ? 11.873 -3.072 3.832 1.00 91.31 147 ARG A N 1
ATOM 1111 C CA . ARG A 1 147 ? 11.044 -2.689 4.974 1.00 91.31 147 ARG A CA 1
ATOM 1112 C C . ARG A 1 147 ? 11.621 -1.414 5.575 1.00 91.31 147 ARG A C 1
ATOM 1114 O O . ARG A 1 147 ? 12.727 -1.460 6.117 1.00 91.31 147 ARG A O 1
ATOM 1121 N N . THR A 1 148 ? 10.886 -0.311 5.489 1.00 86.25 148 THR A N 1
ATOM 1122 C CA . THR A 1 148 ? 11.297 0.974 6.068 1.00 86.25 148 THR A CA 1
ATOM 1123 C C . THR A 1 148 ? 11.182 0.921 7.590 1.00 86.25 148 THR A C 1
ATOM 1125 O O . THR A 1 148 ? 10.206 0.398 8.136 1.00 86.25 148 THR A O 1
ATOM 1128 N N . GLU A 1 149 ? 12.175 1.455 8.296 1.00 82.94 149 GLU A N 1
ATOM 1129 C CA . GLU A 1 149 ? 12.101 1.596 9.751 1.00 82.94 149 GLU A CA 1
ATOM 1130 C C . GLU A 1 149 ? 11.239 2.806 10.126 1.00 82.94 149 GLU A C 1
ATOM 1132 O O . GLU A 1 149 ? 11.641 3.952 9.942 1.00 82.94 149 GLU A O 1
ATOM 1137 N N . MET A 1 150 ? 10.040 2.548 10.659 1.00 83.25 150 MET A N 1
ATOM 1138 C CA . MET A 1 150 ? 9.105 3.600 11.074 1.00 83.25 150 MET A CA 1
ATOM 1139 C C . MET A 1 150 ? 9.152 3.836 12.594 1.00 83.25 150 MET A C 1
ATOM 1141 O O . MET A 1 150 ? 9.351 2.883 13.362 1.00 83.25 150 MET A O 1
ATOM 1145 N N . PRO A 1 151 ? 8.937 5.081 13.062 1.00 80.69 151 PRO A N 1
ATOM 1146 C CA . PRO A 1 151 ? 8.823 5.381 14.484 1.00 80.69 151 PRO A CA 1
ATOM 1147 C C . PRO A 1 151 ? 7.696 4.592 15.163 1.00 80.69 151 PRO A C 1
ATOM 1149 O O . PRO A 1 151 ? 6.632 4.355 14.594 1.00 80.69 151 PRO A O 1
ATOM 1152 N N . ARG A 1 152 ? 7.926 4.204 16.419 1.00 85.94 152 ARG A N 1
ATOM 1153 C CA . ARG A 1 152 ? 6.993 3.411 17.227 1.00 85.94 152 ARG A CA 1
ATOM 1154 C C . ARG A 1 152 ? 6.292 4.294 18.260 1.00 85.94 152 ARG A C 1
ATOM 1156 O O . ARG A 1 152 ? 6.961 4.885 19.105 1.00 85.94 152 ARG A O 1
ATOM 1163 N N . PHE A 1 153 ? 4.960 4.344 18.231 1.00 85.75 153 PHE A N 1
ATOM 1164 C CA . PHE A 1 153 ? 4.142 5.078 19.203 1.00 85.75 153 PHE A CA 1
ATOM 1165 C C . PHE A 1 153 ? 3.191 4.145 19.967 1.00 85.75 153 PHE A C 1
ATOM 1167 O O . PHE A 1 153 ? 2.761 3.119 19.456 1.00 85.75 153 PHE A O 1
ATOM 1174 N N . ALA A 1 154 ? 2.827 4.490 21.205 1.00 84.19 154 ALA A N 1
ATOM 1175 C CA . ALA A 1 154 ? 1.945 3.644 22.023 1.00 84.19 154 ALA A CA 1
ATOM 1176 C C . ALA A 1 154 ? 0.500 3.576 21.488 1.00 84.19 154 ALA A C 1
ATOM 1178 O O . ALA A 1 154 ? -0.196 2.579 21.686 1.00 84.19 154 ALA A O 1
ATOM 1179 N N . THR A 1 155 ? 0.064 4.639 20.814 1.00 86.38 155 THR A N 1
ATOM 1180 C CA . THR A 1 155 ? -1.310 4.854 20.334 1.00 86.38 155 THR A CA 1
ATOM 1181 C C . THR A 1 155 ? -1.440 4.758 18.816 1.00 86.38 155 THR A C 1
ATOM 1183 O O . THR A 1 155 ? -2.521 4.991 18.279 1.00 86.38 155 THR A O 1
ATOM 1186 N N . SER A 1 156 ? -0.352 4.451 18.112 1.00 89.88 156 SER A N 1
ATOM 1187 C CA . SER A 1 156 ? -0.362 4.252 16.667 1.00 89.88 156 SER A CA 1
ATOM 1188 C C . SER A 1 156 ? 0.747 3.302 16.240 1.00 89.88 156 SER A C 1
ATOM 1190 O O . SER A 1 156 ? 1.816 3.239 16.850 1.00 89.88 156 SER A O 1
ATOM 1192 N N . ASP A 1 157 ? 0.494 2.565 15.169 1.00 93.12 157 ASP A N 1
ATOM 1193 C CA . ASP A 1 157 ? 1.526 1.813 14.476 1.00 93.12 157 ASP A CA 1
ATOM 1194 C C . ASP A 1 157 ? 1.567 2.167 12.995 1.00 93.12 157 ASP A C 1
ATOM 1196 O O . ASP A 1 157 ? 0.625 2.720 12.421 1.00 93.12 157 ASP A O 1
ATOM 1200 N N . GLN A 1 158 ? 2.729 1.910 12.409 1.00 92.25 158 GLN A N 1
ATOM 1201 C CA . GLN A 1 158 ? 3.007 2.192 11.018 1.00 92.25 158 GLN A CA 1
ATOM 1202 C C . GLN A 1 158 ? 3.951 1.123 10.484 1.00 92.25 158 GLN A C 1
ATOM 1204 O O . GLN A 1 158 ? 4.886 0.706 11.172 1.00 92.25 158 GLN A O 1
ATOM 1209 N N . ALA A 1 159 ? 3.703 0.683 9.260 1.00 93.50 159 ALA A N 1
ATOM 1210 C CA . ALA A 1 159 ? 4.572 -0.228 8.538 1.00 93.50 159 ALA A CA 1
ATOM 1211 C C . ALA A 1 159 ? 4.635 0.220 7.07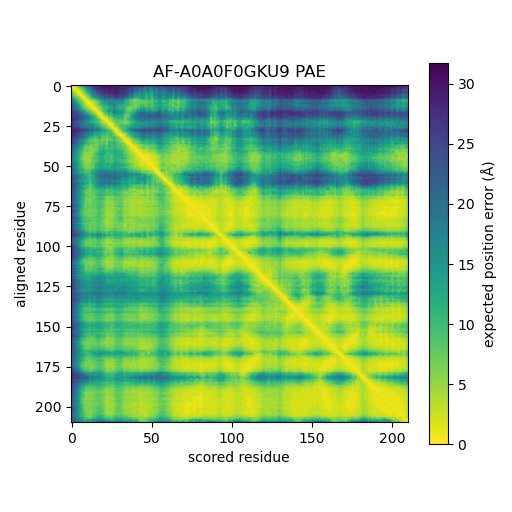9 1.00 93.50 159 ALA A C 1
ATOM 1213 O O . ALA A 1 159 ? 3.622 0.620 6.508 1.00 93.50 159 ALA A O 1
ATOM 1214 N N . ALA A 1 160 ? 5.821 0.163 6.480 1.00 92.31 160 ALA A N 1
ATOM 1215 C CA . ALA A 1 160 ? 6.026 0.572 5.100 1.00 92.31 160 ALA A CA 1
ATOM 1216 C C . ALA A 1 160 ? 6.982 -0.385 4.389 1.00 92.31 160 ALA A C 1
ATOM 1218 O O . ALA A 1 160 ? 8.041 -0.737 4.916 1.00 92.31 160 ALA A O 1
ATOM 1219 N N . TYR A 1 161 ? 6.590 -0.801 3.189 1.00 92.50 161 TYR A N 1
ATOM 1220 C CA . TYR A 1 161 ? 7.366 -1.671 2.320 1.00 92.50 161 TYR A CA 1
ATOM 1221 C C . TYR A 1 161 ? 7.492 -1.049 0.945 1.00 92.50 161 TYR A C 1
ATOM 1223 O O . TYR A 1 161 ? 6.496 -0.662 0.344 1.00 92.50 161 TYR A O 1
ATOM 1231 N N . THR A 1 162 ? 8.704 -1.034 0.409 1.00 90.50 162 THR A N 1
ATOM 1232 C CA . THR A 1 162 ? 8.925 -0.753 -1.010 1.00 90.50 162 THR A CA 1
ATOM 1233 C C . THR A 1 162 ? 9.254 -2.048 -1.719 1.00 90.50 162 THR A C 1
ATOM 1235 O O . THR A 1 162 ? 10.131 -2.775 -1.272 1.00 90.50 162 THR A O 1
ATOM 1238 N N . ILE A 1 163 ? 8.542 -2.369 -2.794 1.00 90.81 163 ILE A N 1
ATOM 1239 C CA . ILE A 1 163 ? 8.584 -3.674 -3.451 1.00 90.81 163 ILE A CA 1
ATOM 1240 C C . ILE A 1 163 ? 8.799 -3.475 -4.944 1.00 90.81 163 ILE A C 1
ATOM 1242 O O . ILE A 1 163 ? 8.093 -2.704 -5.592 1.00 90.81 163 ILE A O 1
ATOM 1246 N N . GLU A 1 164 ? 9.778 -4.189 -5.483 1.00 87.50 164 GLU A N 1
ATOM 1247 C CA . GLU A 1 164 ? 10.082 -4.203 -6.907 1.00 87.50 164 GLU A CA 1
ATOM 1248 C C . GLU A 1 164 ? 8.928 -4.783 -7.735 1.00 87.50 164 GLU A C 1
ATOM 1250 O O . GLU A 1 164 ? 8.272 -5.755 -7.345 1.00 87.50 164 GLU A O 1
ATOM 1255 N N . ILE A 1 165 ? 8.724 -4.214 -8.923 1.00 85.50 165 ILE A N 1
ATOM 1256 C CA . ILE A 1 165 ? 7.869 -4.766 -9.972 1.00 85.50 165 ILE A CA 1
ATOM 1257 C C . ILE A 1 165 ? 8.800 -5.342 -11.059 1.00 85.50 165 ILE A C 1
ATOM 1259 O O . ILE A 1 165 ? 9.351 -4.582 -11.867 1.00 85.50 165 ILE A O 1
ATOM 1263 N N . PRO A 1 166 ? 9.055 -6.668 -11.062 1.00 80.06 166 PRO A N 1
ATOM 1264 C CA . PRO A 1 166 ? 10.095 -7.266 -11.895 1.00 80.06 166 PRO A CA 1
ATOM 1265 C C . PRO A 1 166 ? 9.872 -7.012 -13.386 1.00 80.06 166 PRO A C 1
ATOM 1267 O O . PRO A 1 166 ? 8.785 -7.237 -13.901 1.00 80.06 166 PRO A O 1
ATOM 1270 N N . GLY A 1 167 ? 10.911 -6.569 -14.096 1.00 73.69 167 GLY A N 1
ATOM 1271 C CA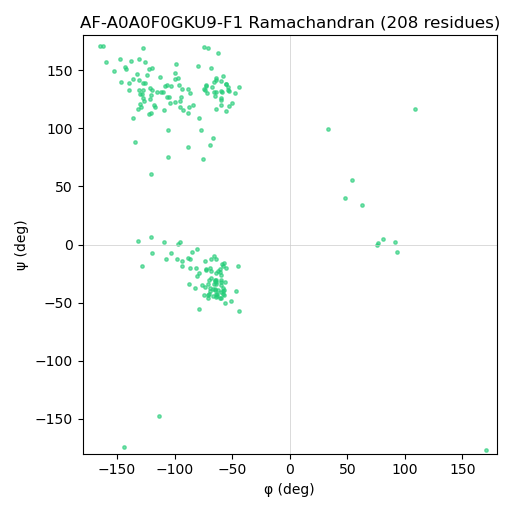 . GLY A 1 167 ? 10.837 -6.320 -15.543 1.00 73.69 167 GLY A CA 1
ATOM 1272 C C . GLY A 1 167 ? 10.124 -5.024 -15.943 1.00 73.69 167 GLY A C 1
ATOM 1273 O O . GLY A 1 167 ? 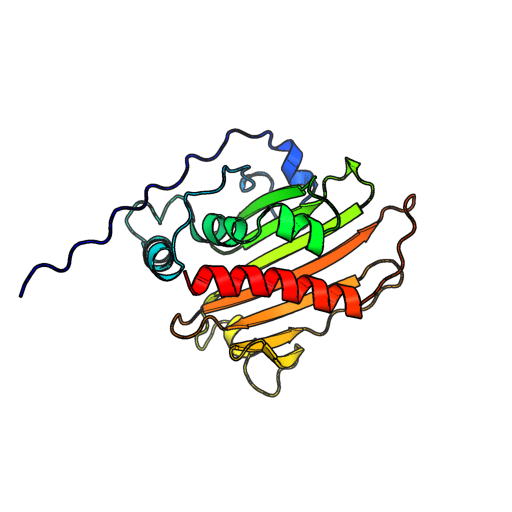10.046 -4.724 -17.134 1.00 73.69 167 GLY A O 1
ATOM 1274 N N . HIS A 1 168 ? 9.655 -4.230 -14.976 1.00 69.62 168 HIS A N 1
ATOM 1275 C CA . HIS A 1 168 ? 8.903 -3.006 -15.245 1.00 69.62 168 HIS A CA 1
ATOM 1276 C C . HIS A 1 168 ? 9.669 -1.708 -14.968 1.00 69.62 168 HIS A C 1
ATOM 1278 O O . HIS A 1 168 ? 9.219 -0.653 -15.413 1.00 69.62 168 HIS A O 1
ATOM 1284 N N . GLY A 1 169 ? 10.818 -1.764 -14.282 1.00 74.44 169 GLY A N 1
ATOM 1285 C CA . GLY A 1 169 ? 11.590 -0.563 -13.932 1.00 74.44 169 GLY A CA 1
ATOM 1286 C C . GLY A 1 169 ? 10.810 0.370 -13.004 1.00 74.44 169 GLY A C 1
ATOM 1287 O O . GLY A 1 169 ? 10.877 1.588 -13.128 1.00 74.44 169 GLY A O 1
ATOM 1288 N N . SER A 1 170 ? 9.984 -0.188 -12.120 1.00 79.75 170 SER A N 1
ATOM 1289 C CA . SER A 1 170 ? 9.163 0.561 -11.167 1.00 79.75 170 SER A CA 1
ATOM 1290 C C . SER A 1 170 ? 9.000 -0.224 -9.871 1.00 79.75 170 SER A C 1
ATOM 1292 O O . SER A 1 170 ? 9.192 -1.441 -9.846 1.00 79.75 170 SER A O 1
ATOM 1294 N N . VAL A 1 171 ? 8.649 0.476 -8.797 1.00 86.31 171 VAL A N 1
ATOM 1295 C CA . VAL A 1 171 ? 8.429 -0.086 -7.462 1.00 86.31 171 VAL A CA 1
ATOM 1296 C C . VAL A 1 171 ? 7.133 0.446 -6.865 1.00 86.31 171 VAL A C 1
ATOM 1298 O O . VAL A 1 171 ? 6.770 1.602 -7.090 1.00 86.31 171 VAL A O 1
ATOM 1301 N N . TRP A 1 172 ? 6.456 -0.376 -6.065 1.00 88.00 172 TRP A N 1
ATOM 1302 C CA . TRP A 1 172 ? 5.386 0.096 -5.189 1.00 88.00 172 TRP A CA 1
ATOM 1303 C C . TRP A 1 172 ? 5.938 0.381 -3.805 1.00 88.00 172 TRP A C 1
ATOM 1305 O O . TRP A 1 172 ? 6.524 -0.503 -3.189 1.00 88.00 172 TRP A O 1
ATOM 1315 N N . SER A 1 173 ? 5.695 1.576 -3.289 1.00 89.00 173 SER A N 1
ATOM 1316 C CA . SER A 1 173 ? 5.798 1.878 -1.869 1.00 89.00 173 SER A CA 1
ATOM 1317 C C . SER A 1 173 ? 4.413 1.749 -1.248 1.00 89.00 173 SER A C 1
ATOM 1319 O O . SER A 1 173 ? 3.479 2.425 -1.669 1.00 89.00 173 SER A O 1
ATOM 1321 N N . VAL A 1 174 ? 4.265 0.836 -0.298 1.00 92.44 174 VAL A N 1
ATOM 1322 C CA . VAL A 1 174 ? 3.013 0.506 0.380 1.00 92.44 174 VAL A CA 1
ATOM 1323 C C . VAL A 1 174 ? 3.192 0.813 1.853 1.00 92.44 174 VAL A C 1
ATOM 1325 O O . VAL A 1 174 ? 4.054 0.228 2.504 1.00 92.44 174 VAL A O 1
ATOM 1328 N N . GLU A 1 175 ? 2.371 1.702 2.385 1.00 93.06 175 GLU A N 1
ATOM 1329 C CA . GLU A 1 175 ? 2.449 2.164 3.763 1.00 93.06 175 GLU A CA 1
ATOM 1330 C C . GLU A 1 175 ? 1.089 2.041 4.438 1.00 93.06 175 GLU A C 1
ATOM 1332 O O . GLU A 1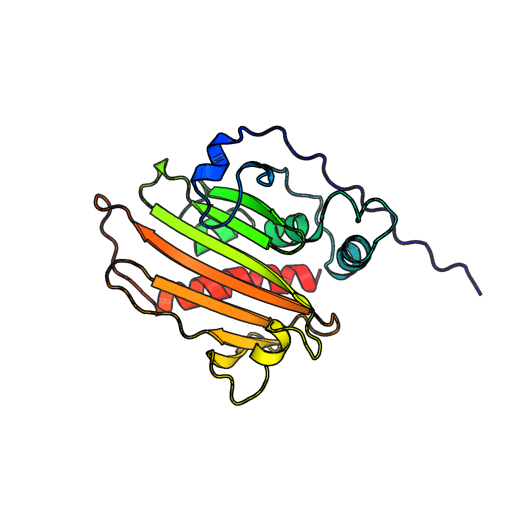 175 ? 0.083 2.518 3.927 1.00 93.06 175 GLU A O 1
ATOM 1337 N N . LEU A 1 176 ? 1.061 1.419 5.609 1.00 94.06 176 LEU A N 1
ATOM 1338 C CA . LEU A 1 176 ? -0.094 1.381 6.492 1.00 94.06 176 LEU A CA 1
ATOM 1339 C C . LEU A 1 176 ? 0.211 2.234 7.711 1.00 94.06 176 LEU A C 1
ATOM 1341 O O . LEU A 1 176 ? 1.229 2.023 8.365 1.00 94.06 176 LEU A O 1
ATOM 1345 N N . GLN A 1 177 ? -0.716 3.114 8.060 1.00 92.44 177 GLN A N 1
ATOM 1346 C CA . GLN A 1 177 ? -0.740 3.809 9.336 1.00 92.44 177 GLN A CA 1
ATOM 1347 C C . GLN A 1 177 ? -2.045 3.463 10.044 1.00 92.44 177 GLN A C 1
ATOM 1349 O O . GLN A 1 177 ? -3.121 3.602 9.460 1.00 92.44 177 GLN A O 1
ATOM 1354 N N . ARG A 1 178 ? -1.973 3.021 11.301 1.00 91.94 178 ARG A N 1
ATOM 1355 C CA . ARG A 1 178 ? -3.156 2.726 12.113 1.00 91.94 178 ARG A CA 1
ATOM 1356 C C . ARG A 1 178 ? -3.124 3.464 13.425 1.00 91.94 178 ARG A C 1
ATOM 1358 O O . ARG A 1 178 ? -2.096 3.567 14.093 1.00 91.94 178 ARG A O 1
ATOM 1365 N N . SER A 1 179 ? -4.289 3.956 13.795 1.00 89.88 179 SER A N 1
ATOM 1366 C CA . SER A 1 179 ? -4.533 4.614 15.064 1.00 89.88 179 SER A CA 1
ATOM 1367 C C . SER A 1 179 ? -6.032 4.649 15.319 1.00 89.88 179 SER A C 1
ATOM 1369 O O . SER A 1 179 ? -6.840 4.334 14.443 1.00 89.88 179 SER A O 1
ATOM 1371 N N . SER A 1 180 ? -6.424 5.047 16.517 1.00 83.12 180 SER A N 1
ATOM 1372 C CA . SER A 1 180 ? -7.822 5.278 16.853 1.00 83.12 180 SER A CA 1
ATOM 1373 C C . SER A 1 180 ? -8.015 6.664 17.448 1.00 83.12 180 SER A C 1
ATOM 1375 O O . SER A 1 180 ? -7.054 7.372 17.763 1.00 83.12 180 SER A O 1
ATOM 1377 N N . ASP A 1 181 ? -9.272 7.075 17.581 1.00 78.31 181 ASP A N 1
AT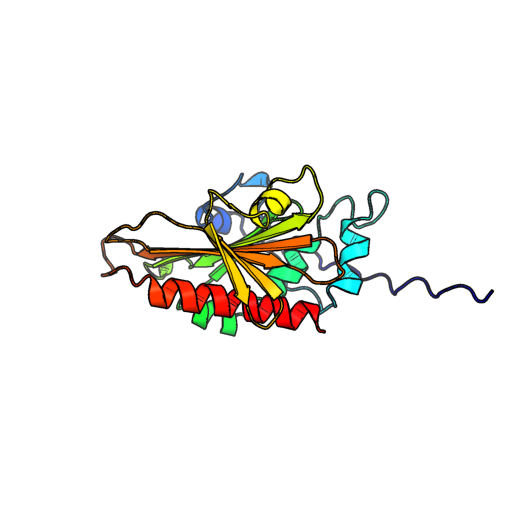OM 1378 C CA . ASP A 1 181 ? -9.603 8.224 18.410 1.00 78.31 181 ASP A CA 1
ATOM 1379 C C . ASP A 1 181 ? -9.445 7.913 19.911 1.00 78.31 181 ASP A C 1
ATOM 1381 O O . ASP A 1 181 ? -9.303 6.767 20.339 1.00 78.31 181 ASP A O 1
ATOM 1385 N N . ALA A 1 182 ? -9.507 8.950 20.749 1.00 68.25 182 ALA A N 1
ATOM 1386 C CA . ALA A 1 182 ? -9.392 8.793 22.201 1.00 68.25 182 ALA A CA 1
ATOM 1387 C C . ALA A 1 182 ? -10.534 7.968 22.836 1.00 68.25 182 ALA A C 1
ATOM 1389 O O . ALA A 1 182 ? -10.452 7.620 24.014 1.00 68.25 182 ALA A O 1
ATOM 1390 N N . ARG A 1 183 ? -11.620 7.699 22.098 1.00 70.50 183 ARG A N 1
ATOM 1391 C CA . ARG A 1 183 ? -12.812 6.986 22.584 1.00 70.50 183 ARG A CA 1
ATOM 1392 C C . ARG A 1 183 ? -12.745 5.489 22.299 1.00 70.50 183 ARG A C 1
ATOM 1394 O O . ARG A 1 183 ? -13.445 4.720 22.954 1.00 70.50 183 ARG A O 1
ATOM 1401 N N . THR A 1 184 ? -11.889 5.085 21.370 1.00 76.69 184 THR A N 1
ATOM 1402 C CA . THR A 1 184 ? -11.693 3.700 20.965 1.00 76.69 184 THR A CA 1
ATOM 1403 C C . THR A 1 184 ? -10.331 3.231 21.471 1.00 76.69 184 THR A C 1
ATOM 1405 O O . THR A 1 184 ? -9.308 3.770 21.050 1.00 76.69 184 THR A O 1
ATOM 1408 N N . PRO A 1 185 ? -10.265 2.242 22.378 1.00 77.88 185 PRO A N 1
ATOM 1409 C CA . PRO A 1 185 ? -8.988 1.716 22.842 1.00 77.88 185 PRO A CA 1
ATOM 1410 C C . PRO A 1 185 ? -8.165 1.150 21.677 1.00 77.88 185 PRO A C 1
ATOM 1412 O O . PRO A 1 185 ? -8.620 0.246 20.978 1.00 77.88 185 PRO A O 1
ATOM 1415 N N . PHE A 1 186 ? -6.941 1.646 21.499 1.00 84.75 186 PHE A N 1
ATOM 1416 C CA . PHE A 1 186 ? -5.966 1.102 20.555 1.00 84.75 186 PHE A CA 1
ATOM 1417 C C . PHE A 1 186 ? -4.627 0.914 21.247 1.00 84.75 186 PHE A C 1
ATOM 1419 O O . PHE A 1 186 ? -4.123 1.802 21.937 1.00 84.75 186 PHE A O 1
ATOM 1426 N N . LYS A 1 187 ? -4.046 -0.262 21.038 1.00 87.06 187 LYS A N 1
ATOM 1427 C CA . LYS A 1 187 ? -2.682 -0.579 21.431 1.00 87.06 187 LYS A CA 1
ATOM 1428 C C . LYS A 1 187 ? -1.945 -0.980 20.167 1.00 87.06 187 LYS A C 1
ATOM 1430 O O . LYS A 1 187 ? -2.402 -1.887 19.477 1.00 87.06 187 LYS A O 1
ATOM 1435 N N . ALA A 1 188 ? -0.832 -0.307 19.895 1.00 89.50 188 ALA A N 1
ATOM 1436 C CA . ALA A 1 188 ? 0.009 -0.624 18.751 1.00 89.50 188 ALA A CA 1
ATOM 1437 C C . ALA A 1 188 ? 0.409 -2.108 18.736 1.00 89.50 188 ALA A C 1
ATOM 1439 O O . ALA A 1 188 ? 0.817 -2.664 19.763 1.00 89.50 188 ALA A O 1
ATOM 1440 N N . ASP A 1 189 ? 0.319 -2.714 17.555 1.00 92.50 189 ASP A N 1
ATOM 1441 C CA . ASP A 1 189 ? 0.747 -4.080 17.265 1.00 92.50 189 ASP A CA 1
ATOM 1442 C C . ASP A 1 189 ? 1.542 -4.059 15.953 1.00 92.50 189 ASP A C 1
ATOM 1444 O O . ASP A 1 189 ? 0.993 -4.187 14.856 1.00 92.50 189 ASP A O 1
ATOM 1448 N N . TYR A 1 190 ? 2.851 -3.821 16.070 1.00 91.50 190 TYR A N 1
ATOM 1449 C CA . TYR A 1 190 ? 3.735 -3.632 14.916 1.00 91.50 190 TYR A CA 1
ATOM 1450 C C . TYR A 1 190 ? 3.850 -4.884 14.040 1.00 91.50 190 TYR A C 1
ATOM 1452 O O . TYR A 1 190 ? 3.941 -4.755 12.822 1.00 91.50 190 TYR A O 1
ATOM 1460 N N . ASP A 1 191 ? 3.800 -6.078 14.637 1.00 93.12 191 ASP A N 1
ATOM 1461 C CA . ASP A 1 191 ? 3.864 -7.338 13.891 1.00 93.12 191 ASP A CA 1
ATOM 1462 C C . ASP A 1 191 ? 2.584 -7.528 13.069 1.00 93.12 191 ASP A C 1
ATOM 1464 O O . ASP A 1 191 ? 2.621 -7.954 11.913 1.00 93.12 191 ASP A O 1
ATOM 1468 N N . ASP A 1 192 ? 1.430 -7.170 13.637 1.00 94.38 192 ASP A N 1
ATOM 1469 C CA . ASP A 1 192 ? 0.178 -7.160 12.893 1.00 94.38 192 ASP A CA 1
ATOM 1470 C C . ASP A 1 192 ? 0.161 -6.098 11.783 1.00 94.38 192 ASP A C 1
ATOM 1472 O O . ASP A 1 192 ? -0.315 -6.382 10.681 1.00 94.38 192 ASP A O 1
ATOM 1476 N N . ALA A 1 193 ? 0.728 -4.911 12.029 1.00 93.44 193 ALA A N 1
ATOM 1477 C CA . ALA A 1 193 ? 0.876 -3.869 11.012 1.00 93.44 193 ALA A CA 1
ATOM 1478 C C . ALA A 1 193 ? 1.730 -4.360 9.833 1.00 93.44 193 ALA A C 1
ATOM 1480 O O . ALA A 1 193 ? 1.314 -4.233 8.681 1.00 93.44 193 ALA A O 1
ATOM 1481 N N . ASP A 1 194 ? 2.869 -5.001 10.114 1.00 94.06 194 ASP A N 1
ATOM 1482 C CA . ASP A 1 194 ? 3.727 -5.626 9.103 1.00 94.06 194 ASP A CA 1
ATOM 1483 C C . ASP A 1 194 ? 2.965 -6.658 8.267 1.00 94.06 194 ASP A C 1
ATOM 1485 O O . ASP A 1 194 ? 2.971 -6.595 7.034 1.00 94.06 194 ASP A O 1
ATOM 1489 N N . ARG A 1 195 ? 2.249 -7.586 8.920 1.00 95.38 195 ARG A N 1
ATOM 1490 C CA . ARG A 1 195 ? 1.439 -8.592 8.211 1.00 95.38 195 ARG A CA 1
ATOM 1491 C C . ARG A 1 195 ? 0.395 -7.942 7.309 1.00 95.38 195 ARG A C 1
ATOM 1493 O O . ARG A 1 195 ? 0.205 -8.390 6.182 1.00 95.38 195 ARG A O 1
ATOM 1500 N N . LYS A 1 196 ? -0.285 -6.897 7.782 1.00 96.19 196 LYS A N 1
ATOM 1501 C CA . LYS A 1 196 ? -1.338 -6.208 7.024 1.00 96.19 196 LYS A CA 1
ATOM 1502 C C . LYS A 1 196 ? -0.791 -5.426 5.832 1.00 96.19 196 LYS A C 1
ATOM 1504 O O . LYS A 1 196 ? -1.409 -5.471 4.772 1.00 96.19 196 LYS A O 1
ATOM 1509 N N . VAL A 1 197 ? 0.374 -4.785 5.940 1.00 95.25 197 VAL A N 1
ATOM 1510 C CA . VAL A 1 197 ? 1.020 -4.174 4.762 1.00 95.25 197 VAL A CA 1
ATOM 1511 C C . VAL A 1 197 ? 1.394 -5.232 3.735 1.00 95.25 197 VAL A C 1
ATOM 1513 O O . VAL A 1 197 ? 1.139 -5.050 2.546 1.00 95.25 197 VAL A O 1
ATOM 1516 N N . LEU A 1 198 ? 1.934 -6.368 4.179 1.00 95.56 198 LEU A N 1
ATOM 1517 C CA . LEU A 1 198 ? 2.273 -7.469 3.281 1.00 95.56 198 LEU A CA 1
ATOM 1518 C C . LEU A 1 198 ? 1.033 -8.077 2.603 1.00 95.56 198 LEU A C 1
ATOM 1520 O O . LEU A 1 198 ? 1.112 -8.466 1.442 1.00 95.56 198 LEU A O 1
ATOM 1524 N N . LEU A 1 199 ? -0.131 -8.086 3.264 1.00 96.44 199 LEU A N 1
ATOM 1525 C CA . LEU A 1 199 ? -1.402 -8.465 2.630 1.00 96.44 199 LEU A CA 1
ATOM 1526 C C . LEU A 1 199 ? -1.821 -7.487 1.519 1.00 96.44 199 LEU A C 1
ATOM 1528 O O . LEU A 1 199 ? -2.309 -7.924 0.477 1.00 96.44 199 LEU A O 1
ATOM 1532 N N . ALA A 1 200 ? -1.624 -6.179 1.707 1.00 95.25 200 ALA A N 1
ATOM 1533 C CA . ALA A 1 200 ? -1.871 -5.194 0.651 1.00 95.25 200 ALA A CA 1
ATOM 1534 C C . ALA A 1 200 ? -0.881 -5.359 -0.515 1.00 95.25 200 ALA A C 1
ATOM 1536 O O . ALA A 1 200 ? -1.279 -5.377 -1.680 1.00 95.25 200 ALA A O 1
ATOM 1537 N N . ALA A 1 201 ? 0.402 -5.555 -0.205 1.00 93.81 201 ALA A N 1
ATOM 1538 C CA . ALA A 1 201 ? 1.431 -5.858 -1.192 1.00 93.81 201 ALA A CA 1
ATOM 1539 C C . ALA A 1 201 ? 1.120 -7.127 -1.996 1.00 93.81 201 ALA A C 1
ATOM 1541 O O . ALA A 1 201 ? 1.326 -7.163 -3.206 1.00 93.81 201 ALA A O 1
ATOM 1542 N N . ASP A 1 202 ? 0.592 -8.162 -1.346 1.00 93.88 202 ASP A N 1
ATOM 1543 C CA . ASP A 1 202 ? 0.186 -9.404 -1.996 1.00 93.88 202 ASP A CA 1
ATOM 1544 C C . ASP A 1 202 ? -0.889 -9.190 -3.060 1.00 93.88 202 ASP A C 1
ATOM 1546 O O . ASP A 1 202 ? -0.804 -9.781 -4.139 1.00 93.88 202 ASP A O 1
ATOM 1550 N N . ALA A 1 203 ? -1.866 -8.327 -2.780 1.00 91.94 203 ALA A N 1
ATOM 1551 C CA . ALA A 1 203 ? -2.899 -7.967 -3.742 1.00 91.94 203 ALA A CA 1
ATOM 1552 C C . ALA A 1 203 ? -2.307 -7.239 -4.963 1.00 91.94 203 ALA A C 1
ATOM 1554 O O . ALA A 1 203 ? -2.629 -7.583 -6.100 1.00 91.94 203 ALA A O 1
ATOM 1555 N N . LEU A 1 204 ? -1.368 -6.312 -4.745 1.00 89.75 204 LEU A N 1
ATOM 1556 C CA . LEU A 1 204 ? -0.653 -5.621 -5.826 1.00 89.75 204 LEU A CA 1
ATOM 1557 C C . LEU A 1 204 ? 0.197 -6.587 -6.665 1.00 89.75 204 LEU A C 1
ATOM 1559 O O . LEU A 1 204 ? 0.146 -6.574 -7.892 1.00 89.75 204 LEU A O 1
ATOM 1563 N N . MET A 1 205 ? 0.937 -7.487 -6.016 1.00 88.69 205 MET A N 1
ATOM 1564 C CA . MET A 1 205 ? 1.747 -8.491 -6.707 1.00 88.69 205 MET A CA 1
ATOM 1565 C C . MET A 1 205 ? 0.907 -9.490 -7.509 1.00 88.69 205 MET A C 1
ATOM 1567 O O . MET A 1 205 ? 1.408 -10.027 -8.498 1.00 88.69 205 MET A O 1
ATOM 1571 N N . ALA A 1 206 ? -0.319 -9.786 -7.069 1.00 87.00 206 ALA A N 1
ATOM 1572 C CA . ALA A 1 206 ? -1.261 -10.608 -7.821 1.00 87.00 206 ALA A CA 1
ATOM 1573 C C . ALA A 1 206 ? -1.783 -9.859 -9.055 1.00 87.00 206 ALA A C 1
ATOM 1575 O O . ALA A 1 206 ? -1.795 -10.435 -10.138 1.00 87.00 206 ALA A O 1
ATOM 1576 N N . TYR A 1 207 ? -2.121 -8.577 -8.898 1.00 81.62 207 TYR A N 1
ATOM 1577 C CA . TYR A 1 207 ? -2.554 -7.691 -9.982 1.00 81.62 207 TYR A CA 1
ATOM 1578 C C . TYR A 1 207 ? -1.504 -7.528 -11.097 1.00 81.62 207 TYR A C 1
ATOM 1580 O O . TYR A 1 207 ? -1.833 -7.443 -12.272 1.00 81.62 207 TYR A O 1
ATOM 1588 N N . ASP A 1 208 ? -0.217 -7.534 -10.760 1.00 78.19 208 ASP A N 1
ATOM 1589 C CA . ASP A 1 208 ? 0.857 -7.485 -11.764 1.00 78.19 208 ASP A CA 1
ATOM 1590 C C . ASP A 1 208 ? 1.040 -8.789 -12.555 1.00 78.19 208 ASP A C 1
ATOM 1592 O O . ASP A 1 208 ? 1.572 -8.772 -13.660 1.00 78.19 208 ASP A O 1
ATOM 1596 N N . ARG A 1 209 ? 0.583 -9.927 -12.020 1.00 68.06 209 ARG A N 1
ATOM 1597 C CA . ARG A 1 209 ? 0.667 -11.226 -12.711 1.00 68.06 209 ARG A CA 1
ATOM 1598 C C . ARG A 1 209 ? -0.503 -11.502 -13.647 1.00 68.06 209 ARG A C 1
ATOM 1600 O O . ARG A 1 209 ? -0.388 -12.412 -14.467 1.00 68.06 209 ARG A O 1
ATOM 1607 N N . THR A 1 210 ? -1.624 -10.813 -13.454 1.00 59.59 210 THR A N 1
ATOM 1608 C CA . THR A 1 210 ? -2.782 -10.880 -14.353 1.00 59.59 210 THR A CA 1
ATOM 1609 C C . THR A 1 210 ? -2.513 -10.031 -15.562 1.00 59.59 210 THR A C 1
ATOM 1611 O O . THR A 1 210 ? -2.754 -10.529 -16.681 1.00 59.59 210 THR A O 1
#

Secondary structure (DSSP, 8-state):
-PPPPPPP--PPPPPP---GGGGGG-SS--TTS------PPP--HHHHHHHHS-SSSHHHHH--HHHHHHHHS-HHHHHHHHS-S-EEEEEEETTEEEEEE-GGGSB--EEEEEEEE-STTSHHHHTTSSS-TTEEEEEETTEEEEEE----BTTEEEEEEEEEETTTTEEEEEEEEEEB-TTS-----HHHHHHHHHHHHHHHHHHHH-

Solvent-accessible surface area (backbone atoms only — not comparable to full-atom values): 11853 Å² total; per-residue (Å²): 132,81,81,78,75,76,75,78,81,79,75,76,61,72,73,41,95,53,72,68,79,66,48,81,62,55,98,69,75,62,77,89,46,47,49,39,62,56,75,55,82,93,69,28,48,81,70,49,49,62,40,61,68,27,81,84,55,82,26,56,82,63,41,51,50,21,53,56,60,47,46,41,57,39,60,71,51,38,23,70,51,65,71,44,67,64,57,45,62,39,35,63,46,64,34,29,22,36,39,21,39,40,70,91,72,43,38,53,23,36,40,38,40,34,56,40,58,45,43,94,94,34,74,67,30,56,56,73,40,85,88,33,96,59,35,51,76,50,72,55,96,89,30,56,26,23,44,44,75,62,80,86,47,72,55,29,31,47,27,36,37,37,33,53,42,87,97,65,55,29,27,42,38,37,34,33,38,40,34,42,43,98,87,40,94,55,71,49,50,58,69,58,38,44,54,28,37,50,53,53,49,49,34,48,59,51,41,59,72,89

Foldseek 3Di:
DPPDPPPPDQDWFDFDPDDLVLVVLDPDDDSVQWTQGDQGPQDAPVSCVVLCVDCDDPSVPPLCPQSRLLNLCDLVLCCLQQVHSQWGWTDRHSFKIKIFHDVVVQKSKMKIKGKDFCDPPDPLVLQQDPPHPQADFDDDPNWIKGWGDDDDDQFKEKTWMWTDDPPSRMIMIIMMIIGGPPVDDDGDDHVSNHVSSSSSVVSSNVSNVD